Protein AF-A0AAD6ABZ4-F1 (afdb_monomer)

Structure (mmCIF, N/CA/C/O backbone):
data_AF-A0AAD6ABZ4-F1
#
_entry.id   AF-A0AAD6ABZ4-F1
#
loop_
_atom_site.group_PDB
_atom_site.id
_atom_site.type_symbol
_atom_site.label_atom_id
_atom_site.label_alt_id
_atom_site.label_comp_id
_a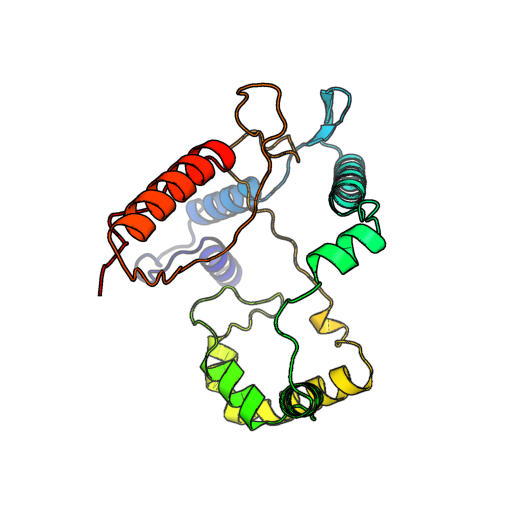tom_site.label_asym_id
_atom_site.label_entity_id
_atom_site.label_seq_id
_atom_site.pdbx_PDB_ins_code
_atom_site.Cartn_x
_atom_site.Cartn_y
_atom_site.Cartn_z
_atom_site.occupancy
_atom_site.B_iso_or_equiv
_atom_site.auth_seq_id
_atom_site.auth_comp_id
_atom_site.auth_asym_id
_atom_site.auth_atom_id
_atom_site.pdbx_PDB_model_num
ATOM 1 N N . MET A 1 1 ? -3.911 -24.575 -26.787 1.00 48.38 1 MET A N 1
ATOM 2 C CA . MET A 1 1 ? -4.075 -23.321 -27.570 1.00 48.38 1 MET A CA 1
ATOM 3 C C . MET A 1 1 ? -5.156 -22.418 -26.971 1.00 48.38 1 MET A C 1
ATOM 5 O O . MET A 1 1 ? -4.858 -21.259 -26.723 1.00 48.38 1 MET A O 1
ATOM 9 N N . GLN A 1 2 ? -6.343 -22.956 -26.648 1.00 54.12 2 GLN A N 1
ATOM 10 C CA . GLN A 1 2 ? -7.465 -22.214 -26.040 1.00 54.12 2 GLN A CA 1
ATOM 11 C C . GLN A 1 2 ? -7.156 -21.558 -24.677 1.00 54.12 2 GLN A C 1
ATOM 13 O O . GLN A 1 2 ? -7.618 -20.456 -24.394 1.00 54.12 2 GLN A O 1
ATOM 18 N N . GLU A 1 3 ? -6.352 -22.200 -23.832 1.00 56.06 3 GLU A N 1
ATOM 19 C CA . GLU A 1 3 ? -6.001 -21.675 -22.502 1.00 56.06 3 GLU A CA 1
ATOM 20 C C . GLU A 1 3 ? -5.050 -20.466 -22.583 1.00 56.06 3 GLU A C 1
ATOM 22 O O . GLU A 1 3 ? -5.233 -19.445 -21.920 1.00 56.06 3 GLU A O 1
ATOM 27 N N . ARG A 1 4 ? -4.092 -20.525 -23.517 1.00 55.22 4 ARG A N 1
ATOM 28 C CA . ARG A 1 4 ? -3.150 -19.435 -23.803 1.00 55.22 4 ARG A CA 1
ATOM 29 C C . ARG A 1 4 ? -3.858 -18.201 -24.369 1.00 55.22 4 ARG A C 1
ATOM 31 O O . ARG A 1 4 ? -3.503 -17.082 -24.006 1.00 55.22 4 ARG A O 1
ATOM 38 N N . SER A 1 5 ? -4.872 -18.398 -25.213 1.00 56.69 5 SER A N 1
ATOM 39 C CA . SER A 1 5 ? -5.702 -17.311 -25.743 1.00 56.69 5 SER A CA 1
ATOM 40 C C . SER A 1 5 ? -6.601 -16.680 -24.680 1.00 56.69 5 SER A C 1
ATOM 42 O O . SER A 1 5 ? -6.712 -15.457 -24.652 1.00 56.69 5 SER A O 1
ATOM 44 N N . LYS A 1 6 ? -7.169 -17.471 -23.755 1.00 57.56 6 LYS A N 1
ATOM 45 C CA . LYS A 1 6 ? -7.936 -16.941 -22.611 1.00 57.56 6 LYS A CA 1
ATOM 46 C C . LYS A 1 6 ? -7.073 -16.028 -21.735 1.00 57.56 6 LYS A C 1
ATOM 48 O O . LYS A 1 6 ? -7.488 -14.920 -21.407 1.00 57.56 6 LYS A O 1
ATOM 53 N N . GLY A 1 7 ? -5.838 -16.439 -21.437 1.00 58.84 7 GLY A N 1
ATOM 54 C CA . GLY A 1 7 ? -4.894 -15.602 -20.691 1.00 58.84 7 GLY A CA 1
ATOM 55 C C . GLY A 1 7 ? -4.528 -14.298 -21.415 1.00 58.84 7 GLY A C 1
ATOM 56 O O . GLY A 1 7 ? -4.460 -13.243 -20.786 1.00 58.84 7 GLY A O 1
ATOM 57 N N . ALA A 1 8 ? -4.320 -14.351 -22.735 1.00 59.41 8 ALA A N 1
ATOM 58 C CA . ALA A 1 8 ? -4.001 -13.169 -23.539 1.00 59.41 8 ALA A CA 1
ATOM 59 C C . ALA A 1 8 ? -5.160 -12.152 -23.573 1.00 59.41 8 ALA A C 1
ATOM 61 O O . ALA A 1 8 ? -4.922 -10.949 -23.472 1.00 59.41 8 ALA A O 1
ATOM 62 N N . LEU A 1 9 ? -6.407 -12.631 -23.637 1.00 61.16 9 LEU A N 1
ATOM 63 C CA . LEU A 1 9 ? -7.629 -11.814 -23.602 1.00 61.16 9 LEU A CA 1
ATOM 64 C C . LEU A 1 9 ? -7.778 -11.031 -22.292 1.00 61.16 9 LEU A C 1
ATOM 66 O O . LEU A 1 9 ? -7.974 -9.815 -22.319 1.00 61.16 9 LEU A O 1
ATOM 70 N N . VAL A 1 10 ? -7.607 -11.703 -21.149 1.00 60.03 10 VAL A N 1
ATOM 71 C CA . VAL A 1 10 ? -7.653 -11.058 -19.825 1.00 60.03 10 VAL A CA 1
ATOM 72 C C . VAL A 1 10 ? -6.568 -9.981 -19.713 1.00 60.03 10 VAL A C 1
ATOM 74 O O . VAL A 1 10 ? -6.836 -8.855 -19.289 1.00 60.03 10 VAL A O 1
ATOM 77 N N . ARG A 1 11 ? -5.343 -10.276 -20.171 1.00 61.41 11 ARG A N 1
ATOM 78 C CA . ARG A 1 11 ? -4.220 -9.321 -20.143 1.00 61.41 11 ARG A CA 1
ATOM 79 C C . ARG A 1 11 ? -4.397 -8.134 -21.097 1.00 61.41 11 ARG A C 1
ATOM 81 O O . ARG A 1 11 ? -3.841 -7.067 -20.830 1.00 61.41 11 ARG A O 1
ATOM 88 N N . ALA A 1 12 ? -5.180 -8.292 -22.164 1.00 55.84 12 ALA A N 1
ATOM 89 C CA . ALA A 1 12 ? -5.524 -7.231 -23.109 1.00 55.84 12 ALA A CA 1
ATOM 90 C C . ALA A 1 12 ? -6.674 -6.313 -22.636 1.00 55.84 12 ALA A C 1
ATOM 92 O O . ALA A 1 12 ? -6.911 -5.292 -23.279 1.00 55.84 12 ALA A O 1
ATOM 93 N N . ARG A 1 13 ? -7.337 -6.625 -21.505 1.00 54.56 13 ARG A N 1
ATOM 94 C CA . ARG A 1 13 ? -8.436 -5.843 -20.894 1.00 54.56 13 ARG A CA 1
ATOM 95 C C . ARG A 1 13 ? -9.648 -5.611 -21.817 1.00 54.56 13 ARG A C 1
ATOM 97 O O . ARG A 1 13 ? -10.146 -4.493 -21.908 1.00 54.56 13 ARG A O 1
ATOM 104 N N . PHE A 1 14 ? -10.135 -6.655 -22.487 1.00 55.47 14 PHE A N 1
ATOM 105 C CA . PHE A 1 14 ? -11.391 -6.595 -23.251 1.00 55.47 14 PHE A CA 1
ATOM 106 C C . PHE A 1 14 ? -12.583 -7.112 -22.430 1.00 55.47 14 PHE A C 1
ATOM 108 O O . PHE A 1 14 ? -12.492 -8.158 -21.794 1.00 55.47 14 PHE A O 1
ATOM 115 N N . THR A 1 15 ? -13.700 -6.376 -22.457 1.00 52.25 15 THR A N 1
ATOM 116 C CA . THR A 1 15 ? -14.859 -6.582 -21.560 1.00 52.25 15 THR A CA 1
ATOM 117 C C . THR A 1 15 ? -16.026 -7.341 -22.202 1.00 52.25 15 THR A C 1
ATOM 119 O O . THR A 1 15 ? -16.957 -7.728 -21.503 1.00 52.25 15 THR A O 1
ATOM 122 N N . LYS A 1 16 ? -16.031 -7.549 -23.526 1.00 49.69 16 LYS A N 1
ATOM 123 C CA . LYS A 1 16 ? -17.176 -8.141 -24.235 1.00 49.69 16 LYS A CA 1
ATOM 124 C C . LYS A 1 16 ? -16.830 -9.512 -24.804 1.00 49.69 16 LYS A C 1
ATOM 126 O O . LYS A 1 16 ? -16.006 -9.645 -25.696 1.00 49.69 16 LYS A O 1
ATOM 131 N N . LEU A 1 17 ? -17.531 -10.519 -24.288 1.00 48.94 17 LEU A N 1
ATOM 132 C CA . LEU A 1 17 ? -17.449 -11.932 -24.671 1.00 48.94 17 LEU A CA 1
ATOM 133 C C . LEU A 1 17 ? -18.026 -12.220 -26.079 1.00 48.94 17 LEU A C 1
ATOM 135 O O . LEU A 1 17 ? -18.036 -13.359 -26.523 1.00 48.94 17 LEU A O 1
ATOM 139 N N . GLN A 1 18 ? -18.550 -11.194 -26.752 1.00 52.34 18 GLN A N 1
ATOM 140 C CA . GLN A 1 18 ? -19.393 -11.291 -27.951 1.00 52.34 18 GLN A CA 1
ATOM 141 C C . GLN A 1 18 ? -18.573 -11.393 -29.248 1.00 52.34 18 GLN A C 1
ATOM 143 O O . GLN A 1 18 ? -19.088 -11.844 -30.261 1.00 52.34 18 GLN A O 1
ATOM 148 N N . ASP A 1 19 ? -17.288 -11.028 -29.201 1.00 50.28 19 ASP A N 1
ATOM 149 C CA . ASP A 1 19 ? -16.379 -11.019 -30.356 1.00 50.28 19 ASP A CA 1
ATOM 150 C C . ASP A 1 19 ? -15.538 -12.322 -30.463 1.00 50.28 19 ASP A C 1
ATOM 152 O O . ASP A 1 19 ? -14.461 -12.331 -31.059 1.00 50.28 19 ASP A O 1
ATOM 156 N N . ILE A 1 20 ? -15.959 -13.420 -29.812 1.00 53.16 20 ILE A N 1
ATOM 157 C CA . ILE A 1 20 ? -15.072 -14.521 -29.361 1.00 53.16 20 ILE A CA 1
ATOM 158 C C . ILE A 1 20 ? -14.779 -15.654 -30.362 1.00 53.16 20 ILE A C 1
ATOM 160 O O . ILE A 1 20 ? -14.065 -16.597 -30.022 1.00 53.16 20 ILE A O 1
ATOM 164 N N . ASP A 1 21 ? -15.177 -15.573 -31.628 1.00 53.38 21 ASP A N 1
ATOM 165 C CA . ASP A 1 21 ? -15.118 -16.782 -32.465 1.00 53.38 21 ASP A CA 1
ATOM 166 C C . ASP A 1 21 ? -13.732 -17.246 -32.948 1.00 53.38 21 ASP A C 1
ATOM 168 O O . ASP A 1 21 ? -13.622 -18.371 -33.440 1.00 53.38 21 ASP A O 1
ATOM 172 N N . THR A 1 22 ? -12.621 -16.507 -32.788 1.00 55.91 22 THR A N 1
ATOM 173 C CA . THR A 1 22 ? -11.294 -17.098 -33.096 1.00 55.91 22 THR A CA 1
ATOM 174 C C . THR A 1 22 ? -10.102 -16.395 -32.431 1.00 55.91 22 THR A C 1
ATOM 176 O O . THR A 1 22 ? -9.961 -15.177 -32.559 1.00 55.91 22 THR A O 1
ATOM 179 N N . PRO A 1 23 ? -9.150 -17.127 -31.807 1.00 56.47 23 PRO A N 1
ATOM 180 C CA . PRO A 1 23 ? -7.872 -16.564 -31.373 1.00 56.47 23 PRO A CA 1
ATOM 181 C C . PRO A 1 23 ? -7.001 -16.192 -32.586 1.00 56.47 23 PRO A C 1
ATOM 183 O O . PRO A 1 23 ? -6.219 -16.991 -33.096 1.00 56.47 23 PRO A O 1
ATOM 186 N N . THR A 1 24 ? -7.141 -14.960 -33.062 1.00 63.53 24 THR A N 1
ATOM 187 C CA . THR A 1 24 ? -6.403 -14.402 -34.201 1.00 63.53 24 THR A CA 1
ATOM 188 C C . THR A 1 24 ? -5.021 -13.873 -33.805 1.00 63.53 24 THR A C 1
ATOM 190 O O . THR A 1 24 ? -4.789 -13.429 -32.677 1.00 63.53 24 THR A O 1
ATOM 193 N N . ALA A 1 25 ? -4.088 -13.851 -34.768 1.00 65.94 25 ALA A N 1
ATOM 194 C CA . ALA A 1 25 ? -2.758 -13.240 -34.628 1.00 65.94 25 ALA A CA 1
ATOM 195 C C . ALA A 1 25 ? -2.815 -11.783 -34.122 1.00 65.94 25 ALA A C 1
ATOM 197 O O . ALA A 1 25 ? -1.902 -11.320 -33.434 1.00 65.94 25 ALA A O 1
ATOM 198 N N . PHE A 1 26 ? -3.927 -11.100 -34.402 1.00 66.81 26 PHE A N 1
ATOM 199 C CA . PHE A 1 26 ? -4.268 -9.786 -33.877 1.00 66.81 26 PHE A CA 1
ATOM 200 C C . PHE A 1 26 ? -4.162 -9.708 -32.344 1.00 66.81 26 PHE A C 1
ATOM 202 O O . PHE A 1 26 ? -3.468 -8.831 -31.831 1.00 66.81 26 PHE A O 1
ATOM 209 N N . PHE A 1 27 ? -4.734 -10.655 -31.593 1.00 62.47 27 PHE A N 1
ATOM 210 C CA . PHE A 1 27 ? -4.717 -10.613 -30.124 1.00 62.47 27 PHE A CA 1
ATOM 211 C C . PHE A 1 27 ? -3.321 -10.803 -29.540 1.00 62.47 27 PHE A C 1
ATOM 213 O O . PHE A 1 27 ? -2.916 -10.070 -28.641 1.00 62.47 27 PHE A O 1
ATOM 220 N N . PHE A 1 28 ? -2.548 -11.738 -30.091 1.00 67.50 28 PHE A N 1
ATOM 221 C CA . PHE A 1 28 ? -1.158 -11.919 -29.678 1.00 67.50 28 PHE A CA 1
ATOM 222 C C . PHE A 1 28 ? -0.302 -10.696 -30.029 1.00 67.50 28 PHE A C 1
ATOM 224 O O . PHE A 1 28 ? 0.624 -10.367 -29.292 1.00 67.50 28 PHE A O 1
ATOM 231 N N . SER A 1 29 ? -0.608 -9.990 -31.124 1.00 71.19 29 SER A N 1
ATOM 232 C CA . SER A 1 29 ? 0.052 -8.722 -31.454 1.00 71.19 29 SER A CA 1
ATOM 233 C C . SER A 1 29 ? -0.318 -7.604 -30.473 1.00 71.19 29 SER A C 1
ATOM 235 O O . SER A 1 29 ? 0.553 -6.840 -30.063 1.00 71.19 29 SER A O 1
ATOM 237 N N . LEU A 1 30 ? -1.574 -7.556 -30.016 1.00 65.94 30 LEU A N 1
ATOM 238 C CA . LEU A 1 30 ? -2.040 -6.591 -29.025 1.00 65.94 30 LEU A CA 1
ATOM 239 C C . LEU A 1 30 ? -1.414 -6.854 -27.652 1.00 65.94 30 LEU A C 1
ATOM 241 O O . LEU A 1 30 ? -0.920 -5.921 -27.022 1.00 65.94 30 LEU A O 1
ATOM 245 N N . GLU A 1 31 ? -1.363 -8.116 -27.218 1.00 66.06 31 GLU A N 1
ATOM 246 C CA . GLU A 1 31 ? -0.660 -8.539 -26.004 1.00 66.06 31 GLU A CA 1
ATOM 247 C C . GLU A 1 31 ? 0.821 -8.145 -26.073 1.00 66.06 31 GLU A C 1
ATOM 249 O O . GLU A 1 31 ? 1.321 -7.486 -25.162 1.00 66.06 31 GLU A O 1
ATOM 254 N N . LYS A 1 32 ? 1.507 -8.450 -27.185 1.00 72.38 32 LYS A N 1
ATOM 255 C CA . LYS A 1 32 ? 2.899 -8.028 -27.416 1.00 72.38 32 LYS A CA 1
ATOM 256 C C . LYS A 1 32 ? 3.057 -6.509 -27.341 1.00 72.38 32 LYS A C 1
ATOM 258 O O . LYS A 1 32 ? 3.999 -6.034 -26.714 1.00 72.38 32 LYS A O 1
ATOM 263 N N . SER A 1 33 ? 2.134 -5.740 -27.916 1.00 67.44 33 SER A N 1
ATOM 264 C CA . SER A 1 33 ? 2.144 -4.273 -27.837 1.00 67.44 33 SER A CA 1
ATOM 265 C C . SER A 1 33 ? 1.891 -3.751 -26.420 1.00 67.44 33 SER A C 1
ATOM 267 O O . SER A 1 33 ? 2.514 -2.777 -26.004 1.00 67.44 33 SER A O 1
ATOM 269 N N . VAL A 1 34 ? 1.009 -4.385 -25.642 1.00 65.81 34 VAL A N 1
ATOM 270 C CA . VAL A 1 34 ? 0.790 -4.049 -24.224 1.00 65.81 34 VAL A CA 1
ATOM 271 C C . VAL A 1 34 ? 2.037 -4.353 -23.398 1.00 65.81 34 VAL A C 1
ATOM 273 O O . VAL A 1 34 ? 2.455 -3.502 -22.617 1.00 65.81 34 VAL A O 1
ATOM 276 N N . VAL A 1 35 ? 2.655 -5.519 -23.595 1.00 64.62 35 VAL A N 1
ATOM 277 C CA . VAL A 1 35 ? 3.902 -5.906 -22.919 1.00 64.62 35 VAL A CA 1
ATOM 278 C C . VAL A 1 35 ? 5.023 -4.930 -23.270 1.00 64.62 35 VAL A C 1
ATOM 280 O O . VAL A 1 35 ? 5.656 -4.395 -22.365 1.00 64.62 35 VAL A O 1
ATOM 283 N N . LYS A 1 36 ? 5.201 -4.604 -24.556 1.00 67.75 36 LYS A N 1
ATOM 284 C CA . LYS A 1 36 ? 6.214 -3.646 -25.022 1.00 67.75 36 LYS A CA 1
ATOM 285 C C . LYS A 1 36 ? 6.028 -2.254 -24.409 1.00 67.75 36 LYS A C 1
ATOM 287 O O . LYS A 1 36 ? 7.009 -1.617 -24.056 1.00 67.75 36 LYS A O 1
ATOM 292 N N . ARG A 1 37 ? 4.783 -1.790 -24.233 1.00 64.94 37 ARG A N 1
ATOM 293 C CA . ARG A 1 37 ? 4.480 -0.501 -23.577 1.00 64.94 37 ARG A CA 1
ATOM 294 C C . ARG A 1 37 ? 4.768 -0.484 -22.074 1.00 64.94 37 ARG A C 1
ATOM 296 O O . ARG A 1 37 ? 4.944 0.592 -21.520 1.00 64.94 37 ARG A O 1
ATOM 303 N N . LYS A 1 38 ? 4.777 -1.643 -21.412 1.00 65.62 38 LYS A N 1
ATOM 304 C CA . LYS A 1 38 ? 5.059 -1.770 -19.970 1.00 65.62 38 LYS A CA 1
ATOM 305 C C . LYS A 1 38 ? 6.537 -2.017 -19.665 1.00 65.62 38 LYS A C 1
ATOM 307 O O . LYS A 1 38 ? 6.908 -2.078 -18.497 1.00 65.62 38 LYS A O 1
ATOM 312 N N . GLN A 1 39 ? 7.367 -2.195 -20.689 1.00 67.81 39 GLN A N 1
ATOM 313 C CA . GLN A 1 39 ? 8.796 -2.420 -20.530 1.00 67.81 39 GLN A CA 1
ATOM 314 C C . GLN A 1 39 ? 9.552 -1.099 -20.590 1.00 67.81 39 GLN A C 1
ATOM 316 O O . GLN A 1 39 ? 9.378 -0.305 -21.514 1.00 67.81 39 GLN A O 1
ATOM 321 N N . MET A 1 40 ? 10.442 -0.899 -19.623 1.00 71.00 40 MET A N 1
ATOM 322 C CA . MET A 1 40 ? 11.484 0.112 -19.731 1.00 71.00 40 MET A CA 1
ATOM 323 C C . MET A 1 40 ? 12.559 -0.449 -20.655 1.00 71.00 40 MET A C 1
ATOM 325 O O . MET A 1 40 ? 13.209 -1.432 -20.311 1.00 71.00 40 MET A O 1
ATOM 329 N N . LEU A 1 41 ? 12.685 0.118 -21.854 1.00 76.19 41 LEU A N 1
ATOM 330 C CA . LEU A 1 41 ? 13.632 -0.366 -22.866 1.00 76.19 41 LEU A CA 1
ATOM 331 C C . LEU A 1 41 ? 15.027 0.239 -22.693 1.00 76.19 41 LEU A C 1
ATOM 333 O O . LEU A 1 41 ? 16.013 -0.370 -23.090 1.00 76.19 41 LEU A O 1
ATOM 337 N N . CYS A 1 42 ? 15.100 1.445 -22.137 1.00 81.44 42 CYS A N 1
ATOM 338 C CA . CYS A 1 42 ? 16.349 2.145 -21.886 1.00 81.44 42 CYS A CA 1
ATOM 339 C C . CYS A 1 42 ? 16.166 3.196 -20.791 1.00 81.44 42 CYS A C 1
ATOM 341 O O . CYS A 1 42 ? 15.039 3.616 -20.520 1.00 81.44 42 CYS A O 1
ATOM 343 N N . LEU A 1 43 ? 17.273 3.609 -20.180 1.00 83.50 43 LEU A N 1
ATOM 344 C CA . LEU A 1 43 ? 17.337 4.715 -19.231 1.00 83.50 43 LEU A CA 1
ATOM 345 C C . LEU A 1 43 ? 18.476 5.664 -19.588 1.00 83.50 43 LEU A C 1
ATOM 347 O O . LEU A 1 43 ? 19.534 5.237 -20.043 1.00 83.50 43 LEU A O 1
ATOM 351 N N . ARG A 1 44 ? 18.263 6.952 -19.349 1.00 85.38 44 ARG A N 1
ATOM 352 C CA . ARG A 1 44 ? 19.272 8.000 -19.430 1.00 85.38 44 ARG A CA 1
ATOM 353 C C . ARG A 1 44 ? 19.956 8.140 -18.072 1.00 85.38 44 ARG A C 1
ATOM 355 O O . ARG A 1 44 ? 19.298 8.439 -17.083 1.00 85.38 44 ARG A O 1
ATOM 362 N N . LEU A 1 45 ? 21.266 7.934 -18.056 1.00 84.75 45 LEU A N 1
ATOM 363 C CA . LEU A 1 45 ? 22.143 8.092 -16.900 1.00 84.75 45 LEU A CA 1
ATOM 364 C C . LEU A 1 45 ? 22.470 9.582 -16.644 1.00 84.75 45 LEU A C 1
ATOM 366 O O . LEU A 1 45 ? 22.266 10.409 -17.544 1.00 84.75 45 LEU A O 1
ATOM 370 N N . PRO A 1 46 ? 22.991 9.947 -15.453 1.00 78.31 46 PRO A N 1
ATOM 371 C CA . PRO A 1 46 ? 23.303 11.333 -15.082 1.00 78.31 46 PRO A CA 1
ATOM 372 C C . PRO A 1 46 ? 24.264 12.043 -16.046 1.00 78.31 46 PRO A C 1
ATOM 374 O O . PRO A 1 46 ? 24.149 13.246 -16.258 1.00 78.31 46 PRO A O 1
ATOM 377 N N . GLU A 1 47 ? 25.153 11.298 -16.702 1.00 76.69 47 GLU A N 1
ATOM 378 C CA . GLU A 1 47 ? 26.129 11.805 -17.674 1.00 76.69 47 GLU A CA 1
ATOM 379 C C . GLU A 1 47 ? 25.511 12.055 -19.066 1.00 76.69 47 GLU A C 1
ATOM 381 O O . GLU A 1 47 ? 26.218 12.327 -20.034 1.00 76.69 47 GLU A O 1
ATOM 386 N N . GLY A 1 48 ? 24.189 11.903 -19.207 1.00 78.38 48 GLY A N 1
ATOM 387 C CA . GLY A 1 48 ? 23.464 12.033 -20.474 1.00 78.38 48 GLY A CA 1
ATOM 388 C C . GLY A 1 48 ? 23.547 10.799 -21.380 1.00 78.38 48 GLY A C 1
ATOM 389 O O . GLY A 1 48 ? 22.893 10.764 -22.424 1.00 78.38 48 GLY A O 1
ATOM 390 N N . LYS A 1 49 ? 24.299 9.765 -20.982 1.00 86.50 49 LYS A N 1
ATOM 391 C CA . LYS A 1 49 ? 24.399 8.483 -21.694 1.00 86.50 49 LYS A CA 1
ATOM 392 C C . LYS A 1 49 ? 23.095 7.695 -21.562 1.00 86.50 49 LYS A C 1
ATOM 394 O O . LYS A 1 49 ? 22.583 7.525 -20.462 1.00 86.50 49 LYS A O 1
ATOM 399 N N . VAL A 1 50 ? 22.588 7.146 -22.663 1.00 88.56 50 VAL A N 1
ATOM 400 C CA . VAL A 1 50 ? 21.452 6.211 -22.639 1.00 88.56 50 VAL A CA 1
ATOM 401 C C . VAL A 1 50 ? 21.975 4.777 -22.581 1.00 88.56 50 VAL A C 1
ATOM 403 O O . VAL A 1 50 ? 22.812 4.387 -23.394 1.00 88.56 50 VAL A O 1
ATOM 406 N N . THR A 1 51 ? 21.481 3.993 -21.626 1.00 86.25 51 THR A N 1
ATOM 407 C CA . THR A 1 51 ? 21.776 2.565 -21.484 1.00 86.25 51 THR A CA 1
ATOM 408 C C . THR A 1 51 ? 20.538 1.718 -21.762 1.00 86.25 51 THR A C 1
ATOM 410 O O . THR A 1 51 ? 19.414 2.107 -21.447 1.00 86.25 51 THR A O 1
ATOM 413 N N . THR A 1 52 ? 20.754 0.556 -22.373 1.00 87.38 52 THR A N 1
ATOM 414 C CA . THR A 1 52 ? 19.748 -0.499 -22.602 1.00 87.38 52 THR A CA 1
ATOM 415 C C . THR A 1 52 ? 20.074 -1.765 -21.804 1.00 87.38 52 THR A C 1
ATOM 417 O O . THR A 1 52 ? 19.323 -2.736 -21.859 1.00 87.38 52 THR A O 1
ATOM 420 N N . GLU A 1 53 ? 21.189 -1.763 -21.062 1.00 89.56 53 GLU A N 1
ATOM 421 C CA . GLU A 1 53 ? 21.681 -2.919 -20.319 1.00 89.56 53 GLU A CA 1
ATOM 422 C C . GLU A 1 53 ? 20.880 -3.090 -19.015 1.00 89.56 53 GLU A C 1
ATOM 424 O O . GLU A 1 53 ? 20.929 -2.209 -18.148 1.00 89.56 53 GLU A O 1
ATOM 429 N N . PRO A 1 54 ? 20.158 -4.213 -18.815 1.00 85.19 54 PRO A N 1
ATOM 430 C CA . PRO A 1 54 ? 19.283 -4.385 -17.657 1.00 85.19 54 PRO A CA 1
ATOM 431 C C . PRO A 1 54 ? 19.985 -4.242 -16.303 1.00 85.19 54 PRO A C 1
ATOM 433 O O . PRO A 1 54 ? 19.374 -3.768 -15.344 1.00 85.19 54 PRO A O 1
ATOM 436 N N . ALA A 1 55 ? 21.253 -4.653 -16.194 1.00 87.81 55 ALA A N 1
ATOM 437 C CA . ALA A 1 55 ? 22.014 -4.507 -14.955 1.00 87.81 55 ALA A CA 1
ATOM 438 C C . ALA A 1 55 ? 22.288 -3.032 -14.613 1.00 87.81 55 ALA A C 1
ATOM 440 O O . ALA A 1 55 ? 22.042 -2.620 -13.478 1.00 87.81 55 ALA A O 1
ATOM 441 N N . GLU A 1 56 ? 22.722 -2.234 -15.593 1.00 87.94 56 GLU A N 1
ATOM 442 C CA . GLU A 1 56 ? 22.965 -0.796 -15.420 1.00 87.94 56 GLU A CA 1
ATOM 443 C C . GLU A 1 56 ? 21.664 -0.043 -15.133 1.00 87.94 56 GLU A C 1
ATOM 445 O O . GLU A 1 56 ? 21.615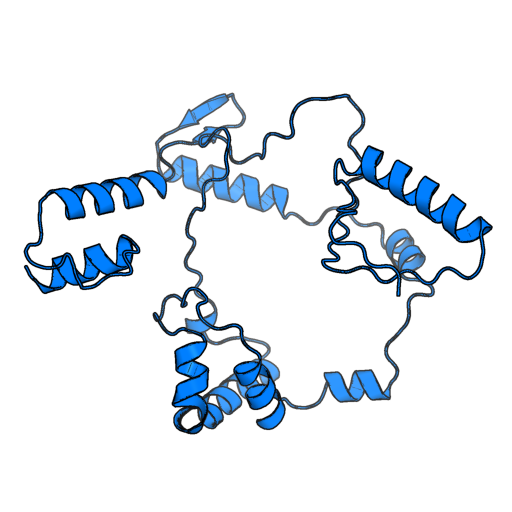 0.785 -14.227 1.00 87.94 56 GLU A O 1
ATOM 450 N N . MET A 1 57 ? 20.585 -0.380 -15.848 1.00 85.81 57 MET A N 1
ATOM 451 C CA . MET A 1 57 ? 19.268 0.223 -15.639 1.00 85.81 57 MET A CA 1
ATOM 452 C C . MET A 1 57 ? 18.742 -0.024 -14.222 1.00 85.81 57 MET A C 1
ATOM 454 O O . MET A 1 57 ? 18.235 0.898 -13.586 1.00 85.81 57 MET A O 1
ATOM 458 N N . ARG A 1 58 ? 18.871 -1.258 -13.707 1.00 86.25 58 ARG A N 1
ATOM 459 C CA . ARG A 1 58 ? 18.468 -1.589 -12.330 1.00 86.25 58 ARG A CA 1
ATOM 460 C C . ARG A 1 58 ? 19.296 -0.833 -11.306 1.00 86.25 58 ARG A C 1
ATOM 462 O O . ARG A 1 58 ? 18.715 -0.271 -10.386 1.00 86.25 58 ARG A O 1
ATOM 469 N N . LYS A 1 59 ? 20.622 -0.813 -11.472 1.00 89.25 59 LYS A N 1
ATOM 470 C CA . LYS A 1 59 ? 21.514 -0.088 -10.564 1.00 89.25 59 LYS A CA 1
ATOM 471 C C . LYS A 1 59 ? 21.147 1.395 -10.522 1.00 89.25 59 LYS A C 1
ATOM 473 O O . LYS A 1 59 ? 20.893 1.918 -9.448 1.00 89.25 59 LYS A O 1
ATOM 478 N N . HIS A 1 60 ? 21.003 2.028 -11.686 1.00 88.56 60 HIS A N 1
ATOM 479 C CA . HIS A 1 60 ? 20.625 3.435 -11.762 1.00 88.56 60 HIS A CA 1
ATOM 480 C C . HIS A 1 60 ? 19.261 3.718 -11.115 1.00 88.56 60 HIS A C 1
ATOM 482 O O . HIS A 1 60 ? 19.124 4.709 -10.407 1.00 88.56 60 HIS A O 1
ATOM 488 N N . ALA A 1 61 ? 18.266 2.846 -11.312 1.00 85.31 61 ALA A N 1
ATOM 489 C CA . ALA A 1 61 ? 16.963 2.993 -10.667 1.00 85.31 61 ALA A CA 1
ATOM 490 C C . ALA A 1 61 ? 17.046 2.864 -9.137 1.00 85.31 61 ALA A C 1
ATOM 492 O O . ALA A 1 61 ? 16.401 3.639 -8.434 1.00 85.31 61 ALA A O 1
ATOM 493 N N . VAL A 1 62 ? 17.839 1.916 -8.623 1.00 87.62 62 VAL A N 1
ATOM 494 C CA . VAL A 1 62 ? 18.076 1.763 -7.180 1.00 87.62 62 VAL A CA 1
ATOM 495 C C . VAL A 1 62 ? 18.756 3.005 -6.622 1.00 87.62 62 VAL A C 1
ATOM 497 O O . VAL A 1 62 ? 18.237 3.579 -5.671 1.00 87.62 62 VAL A O 1
ATOM 500 N N . ASP A 1 63 ? 19.854 3.449 -7.230 1.00 89.00 63 ASP A N 1
ATOM 501 C CA . ASP A 1 63 ? 20.604 4.623 -6.777 1.00 89.00 63 ASP A CA 1
ATOM 502 C C . ASP A 1 63 ? 19.705 5.872 -6.779 1.00 89.00 63 ASP A C 1
ATOM 504 O O . ASP A 1 63 ? 19.629 6.589 -5.785 1.00 89.00 63 ASP A O 1
ATOM 508 N N . PHE A 1 64 ? 18.942 6.078 -7.860 1.00 86.94 64 PHE A N 1
ATOM 509 C CA . PHE A 1 64 ? 18.015 7.200 -7.997 1.00 86.94 64 PHE A CA 1
ATOM 510 C C . PHE A 1 64 ? 16.926 7.212 -6.920 1.00 86.94 64 PHE A C 1
ATOM 512 O O . PHE A 1 64 ? 16.697 8.246 -6.304 1.00 86.94 64 PHE A O 1
ATOM 519 N N . TYR A 1 65 ? 16.231 6.093 -6.693 1.00 84.19 65 TYR A N 1
ATOM 520 C CA . TYR A 1 65 ? 15.156 6.054 -5.697 1.00 84.19 65 TYR A CA 1
ATOM 521 C C . TYR A 1 65 ? 15.680 6.008 -4.260 1.00 84.19 65 TYR A C 1
ATOM 523 O O . TYR A 1 65 ? 14.993 6.486 -3.364 1.00 84.19 65 TYR A O 1
ATOM 531 N N . THR A 1 66 ? 16.886 5.481 -4.040 1.00 86.75 66 THR A N 1
ATOM 532 C CA . THR A 1 66 ? 17.554 5.548 -2.733 1.00 86.75 66 THR A CA 1
ATOM 533 C C . THR A 1 66 ? 17.863 6.992 -2.367 1.00 86.75 66 THR A C 1
ATOM 535 O O . THR A 1 66 ? 17.628 7.381 -1.233 1.00 86.75 66 THR A O 1
ATOM 538 N N . ASP A 1 67 ? 18.344 7.783 -3.326 1.00 87.44 67 ASP A N 1
ATOM 539 C CA . ASP A 1 67 ? 18.585 9.215 -3.144 1.00 87.44 67 ASP A CA 1
ATOM 540 C C . ASP A 1 67 ? 17.270 9.998 -2.998 1.00 87.44 67 ASP A C 1
ATOM 542 O O . ASP A 1 67 ? 17.112 10.765 -2.058 1.00 87.44 67 ASP A O 1
ATOM 546 N N . LEU A 1 68 ? 16.277 9.737 -3.860 1.00 86.19 68 LEU A N 1
ATOM 547 C CA . LEU A 1 68 ? 14.984 10.437 -3.845 1.00 86.19 68 LEU A CA 1
ATOM 548 C C . LEU A 1 68 ? 14.185 10.229 -2.551 1.00 86.19 68 LEU A C 1
ATOM 550 O O . LEU A 1 68 ? 13.479 11.134 -2.120 1.00 86.19 68 LEU A O 1
ATOM 554 N N . PHE A 1 69 ? 14.226 9.021 -1.987 1.00 84.06 69 PHE A N 1
ATOM 555 C CA . PHE A 1 69 ? 13.528 8.679 -0.743 1.00 84.06 69 PHE A CA 1
ATOM 556 C C . PHE A 1 69 ? 14.457 8.689 0.471 1.00 84.06 69 PHE A C 1
ATOM 558 O O . PHE A 1 69 ? 14.084 8.188 1.535 1.00 84.06 69 PHE A O 1
ATOM 565 N N . LYS A 1 70 ? 15.670 9.227 0.323 1.00 89.00 70 LYS A N 1
ATOM 566 C CA . LYS A 1 70 ? 16.549 9.469 1.457 1.00 89.00 70 LYS A CA 1
ATOM 567 C C . LYS A 1 70 ? 15.862 10.474 2.377 1.00 89.00 70 LYS A C 1
ATOM 569 O O . LYS A 1 70 ? 15.307 11.461 1.909 1.00 89.00 70 LYS A O 1
ATOM 574 N N . ALA A 1 71 ? 15.885 10.207 3.679 1.00 83.81 71 ALA A N 1
ATOM 575 C CA . ALA A 1 71 ? 15.415 11.185 4.647 1.00 83.81 71 ALA A CA 1
ATOM 576 C C . ALA A 1 71 ? 16.302 12.432 4.558 1.00 83.81 71 ALA A C 1
ATOM 578 O O . ALA A 1 71 ? 17.528 12.328 4.677 1.00 83.81 71 ALA A O 1
ATOM 579 N N . ASP A 1 72 ? 15.677 13.582 4.333 1.00 82.81 72 ASP A N 1
ATOM 580 C CA . ASP A 1 72 ? 16.345 14.866 4.479 1.00 82.81 72 ASP A CA 1
ATOM 581 C C . ASP A 1 72 ? 16.669 15.113 5.956 1.00 82.81 72 ASP A C 1
ATOM 583 O O . ASP A 1 72 ? 15.997 14.606 6.861 1.00 82.81 72 ASP A O 1
ATOM 587 N N . GLU A 1 73 ? 17.720 15.890 6.203 1.00 81.69 73 GLU A N 1
ATOM 588 C CA . GLU A 1 73 ? 18.025 16.355 7.550 1.00 81.69 73 GLU A CA 1
ATOM 589 C C . GLU A 1 73 ? 16.891 17.277 8.010 1.00 81.69 73 GLU A C 1
ATOM 591 O O . GLU A 1 73 ? 16.617 18.310 7.398 1.00 81.69 73 GLU A O 1
ATOM 596 N N . CYS A 1 74 ? 16.201 16.867 9.072 1.00 79.19 74 CYS A N 1
ATOM 597 C CA . CYS A 1 74 ? 15.129 17.631 9.686 1.00 79.19 74 CYS A CA 1
ATOM 598 C C . CYS A 1 74 ? 15.634 18.171 11.020 1.00 79.19 74 CYS A C 1
ATOM 600 O O . CYS A 1 74 ? 16.101 17.406 11.867 1.00 79.19 74 CYS A O 1
ATOM 602 N N . ASP A 1 75 ? 15.563 19.488 11.185 1.00 87.62 75 ASP A N 1
ATOM 603 C CA . ASP A 1 75 ? 15.817 20.124 12.467 1.00 87.62 75 ASP A CA 1
ATOM 604 C C . ASP A 1 75 ? 14.680 19.778 13.437 1.00 87.62 75 ASP A C 1
ATOM 606 O O . ASP A 1 75 ? 13.516 20.090 13.178 1.00 87.62 75 ASP A O 1
ATOM 610 N N . VAL A 1 76 ? 15.021 19.088 14.527 1.00 86.00 76 VAL A N 1
ATOM 611 C CA . VAL A 1 76 ? 14.040 18.569 15.494 1.00 86.00 76 VAL A CA 1
ATOM 612 C C . VAL A 1 76 ? 13.305 19.719 16.176 1.00 86.00 76 VAL A C 1
ATOM 614 O O . VAL A 1 76 ? 12.088 19.645 16.321 1.00 86.00 76 VAL A O 1
ATOM 617 N N . ASP A 1 77 ? 14.014 20.803 16.496 1.00 88.25 77 ASP A N 1
ATOM 618 C CA . ASP A 1 77 ? 13.435 21.975 17.154 1.00 88.25 77 ASP A CA 1
ATOM 619 C C . ASP A 1 77 ? 12.382 22.645 16.251 1.00 88.25 77 ASP A C 1
ATOM 621 O O . ASP A 1 77 ? 11.256 22.895 16.682 1.00 88.25 77 ASP A O 1
ATOM 625 N N . SER A 1 78 ? 12.696 22.843 14.963 1.00 84.94 78 SER A N 1
ATOM 626 C CA . SER A 1 78 ? 11.742 23.362 13.969 1.00 84.94 78 SER A CA 1
ATOM 627 C C . SER A 1 78 ? 10.529 22.443 13.764 1.00 84.94 78 SER A C 1
ATOM 629 O O . SER A 1 78 ? 9.414 22.918 13.532 1.00 84.94 78 SER A O 1
ATOM 631 N N . ALA A 1 79 ? 10.724 21.121 13.817 1.00 83.56 79 ALA A N 1
ATOM 632 C CA . ALA A 1 79 ? 9.629 20.161 13.700 1.00 83.56 79 ALA A CA 1
ATOM 633 C C . ALA A 1 79 ? 8.708 20.207 14.928 1.00 83.56 79 ALA A C 1
ATOM 635 O O . ALA A 1 79 ? 7.487 20.211 14.775 1.00 83.56 79 ALA A O 1
ATOM 636 N N . GLU A 1 80 ? 9.272 20.276 16.133 1.00 86.31 80 GLU A N 1
ATOM 637 C CA . GLU A 1 80 ? 8.509 20.405 17.375 1.00 86.31 80 GLU A CA 1
ATOM 638 C C . GLU A 1 80 ? 7.732 21.724 17.434 1.00 86.31 80 GLU A C 1
ATOM 640 O O . GLU A 1 80 ? 6.556 21.713 17.801 1.00 86.31 80 GLU A O 1
ATOM 645 N N . GLU A 1 81 ? 8.338 22.836 17.002 1.00 89.94 81 GLU A N 1
ATOM 646 C CA . GLU A 1 81 ? 7.663 24.134 16.886 1.00 89.94 81 GLU A CA 1
ATOM 647 C C . GLU A 1 81 ? 6.470 24.062 15.919 1.00 89.94 81 GLU A C 1
ATOM 649 O O . GLU A 1 81 ? 5.377 24.525 16.246 1.00 89.94 81 GLU A O 1
ATOM 654 N N . LEU A 1 82 ? 6.634 23.421 14.756 1.00 86.44 82 LEU A N 1
ATOM 655 C CA . LEU A 1 82 ? 5.555 23.260 13.774 1.00 86.44 82 LEU A CA 1
ATOM 656 C C . LEU A 1 82 ? 4.416 22.363 14.278 1.00 86.44 82 LEU A C 1
ATOM 658 O O . LEU A 1 82 ? 3.252 22.582 13.937 1.00 86.44 82 LEU A O 1
ATOM 662 N N . LEU A 1 83 ? 4.738 21.340 15.069 1.00 86.50 83 LEU A N 1
ATOM 663 C CA . LEU A 1 83 ? 3.749 20.436 15.657 1.00 86.50 83 LEU A CA 1
ATOM 664 C C . LEU A 1 83 ? 3.071 21.034 16.901 1.00 86.50 83 LEU A C 1
ATOM 666 O O . LEU A 1 83 ? 2.050 20.508 17.362 1.00 86.50 83 LEU A O 1
ATOM 670 N N . GLN A 1 84 ? 3.604 22.128 17.449 1.00 89.31 84 GLN A N 1
ATOM 671 C CA . GLN A 1 84 ? 3.070 22.768 18.641 1.00 89.31 84 GLN A CA 1
ATOM 672 C C . GLN A 1 84 ? 1.665 23.333 18.384 1.00 89.31 84 GLN A C 1
ATOM 674 O O . GLN A 1 84 ? 1.419 24.087 17.448 1.00 89.31 84 GLN A O 1
ATOM 679 N N . GLY A 1 85 ? 0.717 22.983 19.256 1.00 82.94 85 GLY A N 1
ATOM 680 C CA . GLY A 1 85 ? -0.665 23.465 19.167 1.00 82.94 85 GLY A CA 1
ATOM 681 C C . GLY A 1 85 ? -1.553 22.701 18.179 1.00 82.94 85 GLY A C 1
ATOM 682 O O . GLY A 1 85 ? -2.735 23.031 18.068 1.00 82.94 85 GLY A O 1
ATOM 683 N N . LEU A 1 86 ? -1.036 21.663 17.508 1.00 89.12 86 LEU A N 1
ATOM 684 C CA . LEU A 1 86 ? -1.884 20.737 16.761 1.00 89.12 86 LEU A CA 1
ATOM 685 C C . LEU A 1 86 ? -2.784 19.930 17.716 1.00 89.12 86 LEU A C 1
ATOM 687 O O . LEU A 1 86 ? -2.362 19.606 18.832 1.00 89.12 86 LEU A O 1
ATOM 691 N N . PRO A 1 87 ? -4.015 19.578 17.296 1.00 89.25 87 PRO A N 1
ATOM 692 C CA . PRO A 1 87 ? -4.888 18.715 18.078 1.00 89.25 87 PRO A CA 1
ATOM 693 C C . PRO A 1 87 ? -4.186 17.399 18.419 1.00 89.25 87 PRO A C 1
ATOM 695 O O . PRO A 1 87 ? -3.689 16.703 17.533 1.00 89.25 87 PRO A O 1
ATOM 698 N N . GLN A 1 88 ? -4.157 17.059 19.704 1.00 87.38 88 GLN A N 1
ATOM 699 C CA . GLN A 1 88 ? -3.650 15.775 20.174 1.00 87.38 88 GLN A CA 1
ATOM 700 C C . GLN A 1 88 ? -4.814 14.841 20.474 1.00 87.38 88 GLN A C 1
ATOM 702 O O . GLN A 1 88 ? -5.865 15.276 20.944 1.00 87.38 88 GLN A O 1
ATOM 707 N N . LEU A 1 89 ? -4.599 13.552 20.223 1.00 91.94 89 LEU A N 1
ATOM 708 C CA . LEU A 1 89 ? -5.553 12.519 20.599 1.00 91.94 89 LEU A CA 1
ATOM 709 C C . LEU A 1 89 ? -5.745 12.530 22.115 1.00 91.94 89 LEU A C 1
ATOM 711 O O . LEU A 1 89 ? -4.770 12.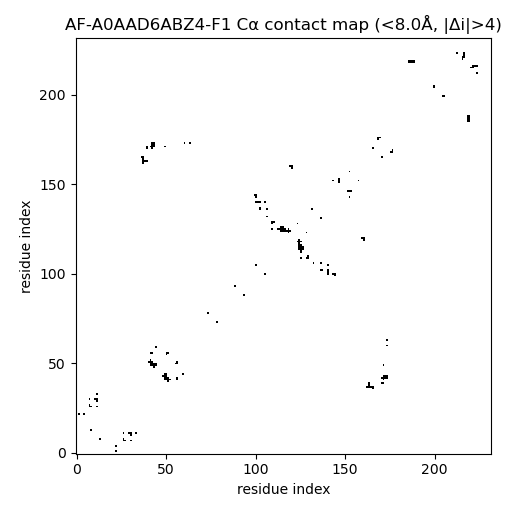518 22.873 1.00 91.94 89 LEU A O 1
ATOM 715 N N . SER A 1 90 ? -6.998 12.501 22.548 1.00 94.06 90 SER A N 1
ATOM 716 C CA . SER A 1 90 ? -7.352 12.264 23.942 1.00 94.06 90 SER A CA 1
ATOM 717 C C . SER A 1 90 ? -6.857 10.889 24.400 1.00 94.06 90 SER A C 1
ATOM 719 O O . SER A 1 90 ? -6.654 9.974 23.599 1.00 94.06 90 SER A O 1
ATOM 721 N N . SER A 1 91 ? -6.689 10.704 25.711 1.00 92.75 91 SER A N 1
ATOM 722 C CA . SER A 1 91 ? -6.288 9.403 26.263 1.00 92.75 91 SER A CA 1
ATOM 723 C C . SER A 1 91 ? -7.272 8.284 25.894 1.00 92.75 91 SER A C 1
ATOM 725 O O . SER A 1 91 ? -6.862 7.142 25.710 1.00 92.75 91 SER A O 1
ATOM 727 N N . GLU A 1 92 ? -8.559 8.603 25.746 1.00 94.38 92 GLU A N 1
ATOM 728 C CA . GLU A 1 92 ? -9.587 7.648 25.320 1.00 94.38 92 GLU A CA 1
ATOM 729 C C . GLU A 1 92 ? -9.397 7.212 23.861 1.00 94.38 92 GLU A C 1
ATOM 731 O O . GLU A 1 92 ? -9.434 6.015 23.566 1.00 94.38 92 GLU A O 1
ATOM 736 N N . GLU A 1 93 ? -9.121 8.150 22.953 1.00 93.00 93 GLU A N 1
ATOM 737 C CA . GLU A 1 93 ? -8.841 7.843 21.545 1.00 93.00 93 GLU A CA 1
ATOM 738 C C . GLU A 1 93 ? -7.552 7.035 21.392 1.00 93.00 93 GLU A C 1
ATOM 740 O O . GLU A 1 93 ? -7.523 6.061 20.643 1.00 93.00 93 GLU A O 1
ATOM 745 N N . GLN A 1 94 ? -6.501 7.383 22.141 1.00 91.81 94 GLN A N 1
ATOM 746 C CA . GLN A 1 94 ? -5.243 6.631 22.134 1.00 91.81 94 GLN A CA 1
ATOM 747 C C . GLN A 1 94 ? -5.449 5.185 22.587 1.00 91.81 94 GLN A C 1
ATOM 749 O O . GLN A 1 94 ? -4.966 4.258 21.935 1.00 91.81 94 GLN A O 1
ATOM 754 N N . ASN A 1 95 ? -6.205 4.983 23.669 1.00 92.00 95 ASN A N 1
ATOM 755 C CA . ASN A 1 95 ? -6.535 3.649 24.165 1.00 92.00 95 ASN A CA 1
ATOM 756 C C . ASN A 1 95 ? -7.379 2.862 23.157 1.00 92.00 95 ASN A C 1
ATOM 758 O O . ASN A 1 95 ? -7.167 1.666 22.987 1.00 92.00 95 ASN A O 1
ATOM 762 N N . THR A 1 96 ? -8.300 3.533 22.464 1.00 90.62 96 THR A N 1
ATOM 763 C CA . THR A 1 96 ? -9.132 2.910 21.426 1.00 90.62 96 THR A CA 1
ATOM 764 C C . THR A 1 96 ? -8.282 2.464 20.236 1.00 90.62 96 THR A C 1
ATOM 766 O O . THR A 1 96 ? -8.371 1.316 19.815 1.00 90.62 96 THR A O 1
ATOM 769 N N . LEU A 1 97 ? -7.395 3.326 19.732 1.00 88.38 97 LEU A N 1
ATOM 770 C CA . LEU A 1 97 ? -6.504 3.007 18.608 1.00 88.38 97 LEU A CA 1
ATOM 771 C C . LEU A 1 97 ? -5.444 1.954 18.953 1.00 88.38 97 LEU A C 1
ATOM 773 O O . LEU A 1 97 ? -4.942 1.279 18.058 1.00 88.38 97 LEU A O 1
ATOM 777 N N . SER A 1 98 ? -5.104 1.825 20.235 1.00 88.38 98 SER A N 1
ATOM 778 C CA . SER A 1 98 ? -4.152 0.827 20.741 1.00 88.38 98 SER A CA 1
ATOM 779 C C . SER A 1 98 ? -4.828 -0.475 21.181 1.00 88.38 98 SER A C 1
ATOM 781 O O . SER A 1 98 ? -4.154 -1.367 21.695 1.00 88.38 98 SER A O 1
ATOM 783 N N . SER A 1 99 ? -6.153 -0.576 21.042 1.00 89.50 99 SER A N 1
ATOM 784 C CA . SER A 1 99 ? -6.901 -1.773 21.417 1.00 89.50 99 SER A CA 1
ATOM 785 C C . SER A 1 99 ? -6.693 -2.912 20.414 1.00 89.50 99 SER A C 1
ATOM 787 O O . SER A 1 99 ? -6.196 -2.721 19.303 1.00 89.50 99 SER A O 1
ATOM 789 N N . GLU A 1 100 ? -7.036 -4.132 20.827 1.00 89.94 100 GLU A N 1
ATOM 790 C CA . GLU A 1 100 ? -6.914 -5.300 19.960 1.00 89.94 100 GLU A CA 1
ATOM 791 C C . GLU A 1 100 ? -7.846 -5.205 18.749 1.00 89.94 100 GLU A C 1
ATOM 793 O O . GLU A 1 100 ? -9.040 -4.943 18.888 1.00 89.94 100 GLU A O 1
ATOM 798 N N . LEU A 1 101 ? -7.317 -5.547 17.573 1.00 91.88 101 LEU A N 1
ATOM 799 C CA . LEU A 1 101 ? -8.090 -5.620 16.338 1.00 91.88 101 LEU A CA 1
ATOM 800 C C . LEU A 1 101 ? -9.273 -6.588 16.475 1.00 91.88 101 LEU A C 1
ATOM 802 O O . LEU A 1 101 ? -9.099 -7.782 16.735 1.00 91.88 101 LEU A O 1
ATOM 806 N N . THR A 1 102 ? -10.482 -6.111 16.218 1.00 93.38 102 THR A N 1
ATOM 807 C CA . THR A 1 102 ? -11.698 -6.922 16.312 1.00 93.38 102 THR A CA 1
ATOM 808 C C . THR A 1 102 ? -12.141 -7.475 14.956 1.00 93.38 102 THR A C 1
ATOM 810 O O . THR A 1 102 ? -11.821 -6.960 13.880 1.00 93.38 102 THR A O 1
ATOM 813 N N . PHE A 1 103 ? -12.923 -8.559 14.993 1.00 95.56 103 PHE A N 1
ATOM 814 C CA . PHE A 1 103 ? -13.522 -9.122 13.781 1.00 95.56 103 PHE A CA 1
ATOM 815 C C . PHE A 1 103 ? -14.536 -8.163 13.140 1.00 95.56 103 PHE A C 1
ATOM 817 O O . PHE A 1 103 ? -14.638 -8.105 11.912 1.00 95.56 103 PHE A O 1
ATOM 824 N N . ASP A 1 104 ? -15.260 -7.392 13.951 1.00 95.19 104 ASP A N 1
ATOM 825 C CA . ASP A 1 104 ? -16.260 -6.437 13.472 1.00 95.19 104 ASP A CA 1
ATOM 826 C C . ASP A 1 104 ? -15.604 -5.261 12.740 1.00 95.19 104 ASP A C 1
ATOM 828 O O . ASP A 1 104 ? -16.066 -4.883 11.662 1.00 95.19 104 ASP A O 1
ATOM 832 N N . GLU A 1 105 ? -14.475 -4.751 13.244 1.00 94.06 105 GLU A N 1
ATOM 833 C CA . GLU A 1 105 ? -13.675 -3.731 12.551 1.00 94.06 105 GLU A CA 1
ATOM 834 C C . GLU A 1 105 ? -13.182 -4.227 11.192 1.00 94.06 105 GLU A C 1
ATOM 836 O O . GLU A 1 105 ? -13.350 -3.541 10.180 1.00 94.06 105 GLU A O 1
ATOM 841 N N . LEU A 1 106 ? -12.635 -5.446 11.132 1.00 95.19 106 LEU A N 1
ATOM 842 C CA . LEU A 1 106 ? -12.209 -6.046 9.865 1.00 95.19 106 LEU A CA 1
ATOM 843 C C . LEU A 1 106 ? -13.384 -6.263 8.908 1.00 95.19 106 LEU A C 1
ATOM 845 O O . LEU A 1 106 ? -13.268 -6.000 7.711 1.00 95.19 106 LEU A O 1
ATOM 849 N N . THR A 1 107 ? -14.530 -6.700 9.424 1.00 96.50 107 THR A N 1
ATOM 850 C CA . THR A 1 107 ? -15.747 -6.897 8.627 1.00 96.50 107 THR A CA 1
ATOM 851 C C . THR A 1 107 ? -16.243 -5.576 8.040 1.00 96.50 107 THR A C 1
ATOM 853 O O . THR A 1 107 ? -16.577 -5.503 6.849 1.00 96.50 107 THR A O 1
ATOM 856 N N . ALA A 1 108 ? -16.245 -4.511 8.842 1.00 96.12 108 ALA A N 1
ATOM 857 C CA . ALA A 1 108 ? -16.587 -3.170 8.392 1.00 96.12 108 ALA A CA 1
ATOM 858 C C . ALA A 1 108 ? -15.589 -2.665 7.339 1.00 96.12 108 ALA A C 1
ATOM 860 O O . ALA A 1 108 ? -16.012 -2.133 6.309 1.00 96.12 108 ALA A O 1
ATOM 861 N N . ALA A 1 109 ? -14.288 -2.882 7.547 1.00 94.94 109 ALA A N 1
ATOM 862 C CA . ALA A 1 109 ? -13.240 -2.487 6.611 1.00 94.94 109 ALA A CA 1
ATOM 863 C C . ALA A 1 109 ? -13.394 -3.185 5.251 1.00 94.94 109 ALA A C 1
ATOM 865 O O . ALA A 1 109 ? -13.417 -2.521 4.213 1.00 94.94 109 ALA A O 1
ATOM 866 N N . VAL A 1 110 ? -13.583 -4.510 5.240 1.00 94.94 110 VAL A N 1
ATOM 867 C CA . VAL A 1 110 ? -13.771 -5.289 4.004 1.00 94.94 110 VAL A CA 1
ATOM 868 C C . VAL A 1 110 ? -15.026 -4.850 3.256 1.00 94.94 110 VAL A C 1
ATOM 870 O O . VAL A 1 110 ? -14.999 -4.692 2.033 1.00 94.94 110 VAL A O 1
ATOM 873 N N . SER A 1 111 ? -16.111 -4.573 3.978 1.00 92.94 111 SER A N 1
ATOM 874 C CA . SER A 1 111 ? -17.363 -4.090 3.384 1.00 92.94 111 SER A CA 1
ATOM 875 C C . SER A 1 111 ? -17.187 -2.740 2.673 1.00 92.94 111 SER A C 1
ATOM 877 O O . SER A 1 111 ? -17.737 -2.539 1.583 1.00 92.94 111 SER A O 1
ATOM 879 N N . GLN A 1 112 ? -16.358 -1.853 3.235 1.00 95.06 112 GLN A N 1
ATOM 880 C CA . GLN A 1 112 ? -16.063 -0.513 2.712 1.00 95.06 112 GLN A CA 1
ATOM 881 C C . GLN A 1 112 ? -15.038 -0.491 1.566 1.00 95.06 112 GLN A C 1
ATOM 883 O O . GLN A 1 112 ? -14.912 0.523 0.877 1.00 95.06 112 GLN A O 1
ATOM 888 N N . MET A 1 113 ? -14.326 -1.592 1.295 1.00 92.50 113 MET A N 1
ATOM 889 C CA . MET A 1 113 ? -13.356 -1.644 0.193 1.00 92.50 113 MET A CA 1
ATOM 890 C C . MET A 1 113 ? -14.020 -1.312 -1.149 1.00 92.50 113 MET A C 1
ATOM 892 O O . MET A 1 113 ? -15.090 -1.815 -1.473 1.00 92.50 113 MET A O 1
ATOM 896 N N . ALA A 1 114 ? -13.384 -0.515 -2.001 1.00 91.00 114 ALA A N 1
ATOM 897 C CA . ALA A 1 114 ? -13.944 -0.240 -3.322 1.00 91.00 114 ALA A CA 1
ATOM 898 C C . ALA A 1 114 ? -13.900 -1.489 -4.232 1.00 91.00 114 ALA A C 1
ATOM 900 O O . ALA A 1 114 ? -12.887 -2.190 -4.304 1.00 91.00 114 ALA A O 1
ATOM 901 N N . SER A 1 115 ? -14.988 -1.747 -4.956 1.00 87.12 115 SER A N 1
ATOM 902 C CA . SER A 1 115 ? -15.096 -2.837 -5.939 1.00 87.12 115 SER A CA 1
ATOM 903 C C . SER A 1 115 ? -14.370 -2.516 -7.251 1.00 87.12 115 SER A C 1
ATOM 905 O O . SER A 1 115 ? -14.097 -1.352 -7.559 1.00 87.12 115 SER A O 1
ATOM 907 N N . GLY A 1 116 ? -14.029 -3.547 -8.034 1.00 81.44 116 GLY A N 1
ATOM 908 C CA . GLY A 1 116 ? -13.390 -3.372 -9.348 1.00 81.44 116 GLY A CA 1
ATOM 909 C C . GLY A 1 116 ? -11.949 -2.840 -9.311 1.00 81.44 116 GLY A C 1
ATOM 910 O O . GLY A 1 116 ? -11.434 -2.355 -10.323 1.00 81.44 116 GLY A O 1
ATOM 911 N N . LYS A 1 117 ? -11.282 -2.909 -8.153 1.00 83.25 117 LYS A N 1
ATOM 912 C CA . LYS A 1 117 ? -9.853 -2.592 -8.023 1.00 83.25 117 LYS A CA 1
ATOM 913 C C . LYS A 1 117 ? -8.998 -3.740 -8.561 1.00 83.25 117 LYS A C 1
ATOM 915 O O . LYS A 1 117 ? -9.432 -4.889 -8.622 1.00 83.25 117 LYS A O 1
ATOM 920 N N . ALA A 1 118 ? -7.783 -3.409 -8.997 1.00 76.94 118 ALA A N 1
ATOM 921 C CA . ALA A 1 118 ? -6.858 -4.408 -9.517 1.00 76.94 118 ALA A CA 1
ATOM 922 C C . ALA A 1 118 ? -6.468 -5.396 -8.399 1.00 76.94 118 ALA A C 1
ATOM 924 O O . ALA A 1 118 ? -6.144 -4.937 -7.303 1.00 76.94 118 ALA A O 1
ATOM 925 N N . PRO A 1 119 ? -6.495 -6.715 -8.658 1.00 79.75 119 PRO A N 1
ATOM 926 C CA . PRO A 1 119 ? -6.101 -7.708 -7.669 1.00 79.75 119 PRO A CA 1
ATOM 927 C C . PRO A 1 119 ? -4.589 -7.687 -7.414 1.00 79.75 119 PRO A C 1
ATOM 929 O O . PRO A 1 119 ? -3.814 -7.161 -8.223 1.00 79.75 119 PRO A O 1
ATOM 932 N N . GLY A 1 120 ? -4.186 -8.298 -6.299 1.00 77.19 120 GLY A N 1
ATOM 933 C CA . GLY A 1 120 ? -2.785 -8.530 -5.964 1.00 77.19 120 GLY A CA 1
ATOM 934 C C . GLY A 1 120 ? -2.119 -9.586 -6.854 1.00 77.19 120 GLY A C 1
ATOM 935 O O . GLY A 1 120 ? -2.651 -10.019 -7.879 1.00 77.19 120 GLY A O 1
ATOM 936 N N . ILE A 1 121 ? -0.925 -10.026 -6.448 1.00 76.75 121 ILE A N 1
ATOM 937 C CA . ILE A 1 121 ? -0.182 -11.106 -7.126 1.00 76.75 121 ILE A CA 1
ATOM 938 C C . ILE A 1 121 ? -0.931 -12.448 -7.102 1.00 76.75 121 ILE A C 1
ATOM 940 O O . ILE A 1 121 ? -0.722 -13.292 -7.970 1.00 76.75 121 ILE A O 1
ATOM 944 N N . ASP A 1 122 ? -1.805 -12.627 -6.116 1.00 82.44 122 ASP A N 1
ATOM 945 C CA . ASP A 1 122 ? -2.670 -13.791 -5.929 1.00 82.44 122 ASP A CA 1
ATOM 946 C C . ASP A 1 122 ? -3.886 -13.808 -6.869 1.00 82.44 122 ASP A C 1
ATOM 948 O O . ASP A 1 122 ? -4.527 -14.844 -7.029 1.00 82.44 122 ASP A O 1
ATOM 952 N N . GLY A 1 123 ? -4.197 -12.686 -7.523 1.00 83.69 123 GLY A N 1
ATOM 953 C CA . GLY A 1 123 ? -5.367 -12.561 -8.385 1.00 83.69 123 GLY A CA 1
ATOM 954 C C . GLY A 1 123 ? -6.688 -12.379 -7.632 1.00 83.69 123 GLY A C 1
ATOM 955 O O . GLY A 1 123 ? -7.733 -12.346 -8.283 1.00 83.69 123 GLY A O 1
ATOM 956 N N . LEU A 1 124 ? -6.665 -12.213 -6.307 1.00 87.12 124 LEU A N 1
ATOM 957 C CA . LEU A 1 124 ? -7.865 -12.017 -5.495 1.00 87.12 124 LEU A CA 1
ATOM 958 C C . LEU A 1 124 ? -8.202 -10.521 -5.422 1.00 87.12 124 LEU A C 1
ATOM 960 O O . LEU A 1 124 ? -7.378 -9.692 -5.034 1.00 87.12 124 LEU A O 1
ATOM 964 N N . SER A 1 125 ? -9.406 -10.150 -5.859 1.00 89.44 125 SER A N 1
ATOM 965 C CA . SER A 1 125 ? -9.891 -8.765 -5.806 1.00 89.44 125 SER A CA 1
ATOM 966 C C . SER A 1 125 ? -10.617 -8.475 -4.491 1.00 89.44 125 SER A C 1
ATOM 968 O O . SER A 1 125 ? -10.986 -9.388 -3.755 1.00 89.44 125 SER A O 1
ATOM 970 N N . SER A 1 126 ? -10.906 -7.200 -4.220 1.00 90.69 126 SER A N 1
ATOM 971 C CA . SER A 1 126 ? -11.780 -6.805 -3.105 1.00 90.69 126 SER A CA 1
ATOM 972 C C . SER A 1 126 ? -13.136 -7.521 -3.144 1.00 90.69 126 SER A C 1
ATOM 974 O O . SER A 1 126 ? -13.652 -7.926 -2.107 1.00 90.69 126 SER A O 1
ATOM 976 N N . ASP A 1 127 ? -13.682 -7.746 -4.341 1.00 91.69 127 ASP A N 1
ATOM 977 C CA . ASP A 1 127 ? -14.956 -8.442 -4.537 1.00 91.69 127 ASP A CA 1
ATOM 978 C C . ASP A 1 127 ? -14.903 -9.911 -4.091 1.00 91.69 127 ASP A C 1
ATOM 980 O O . ASP A 1 127 ? -15.887 -10.424 -3.561 1.00 91.69 127 ASP A O 1
ATOM 984 N N . PHE A 1 128 ? -13.751 -10.575 -4.245 1.00 93.25 128 PHE A N 1
ATOM 985 C CA . PHE A 1 128 ? -13.545 -11.929 -3.730 1.00 93.25 128 PHE A CA 1
ATOM 986 C C . PHE A 1 128 ? -13.663 -11.951 -2.203 1.00 93.25 128 PHE A C 1
ATOM 988 O O . PHE A 1 128 ? -14.449 -12.727 -1.661 1.00 93.25 128 PHE A O 1
ATOM 995 N N . PHE A 1 129 ? -12.938 -11.062 -1.516 1.00 93.56 129 PHE A N 1
ATOM 996 C CA . PHE A 1 129 ? -12.965 -11.001 -0.054 1.00 93.56 129 PHE A CA 1
ATOM 997 C C . PHE A 1 129 ? -14.347 -10.638 0.471 1.00 93.56 129 PHE A C 1
ATOM 999 O O . PHE A 1 129 ? -14.813 -11.285 1.397 1.00 93.56 129 PHE A O 1
ATOM 1006 N N . LYS A 1 130 ? -15.049 -9.689 -0.158 1.00 94.06 130 LYS A N 1
ATOM 1007 C CA . LYS A 1 130 ? -16.436 -9.359 0.203 1.00 94.06 130 LYS A CA 1
ATOM 1008 C C . LYS A 1 130 ? -17.383 -10.547 0.062 1.00 94.06 130 LYS A C 1
ATOM 1010 O O . LYS A 1 130 ? -18.229 -10.757 0.923 1.00 94.06 130 LYS A O 1
ATOM 1015 N N . HIS A 1 131 ? -17.262 -11.309 -1.024 1.00 94.19 131 HIS A N 1
ATOM 1016 C CA . HIS A 1 131 ? -18.167 -12.421 -1.304 1.00 94.19 131 HIS A CA 1
ATOM 1017 C C . HIS A 1 131 ? -17.920 -13.628 -0.390 1.00 94.19 131 HIS A C 1
ATOM 1019 O O . HIS A 1 131 ? -18.871 -14.247 0.077 1.00 94.19 131 HIS A O 1
ATOM 1025 N N . PHE A 1 132 ? -16.654 -13.952 -0.121 1.00 95.62 132 PHE A N 1
ATOM 1026 C CA . PHE A 1 132 ? -16.267 -15.119 0.675 1.00 95.62 132 PHE A CA 1
ATOM 1027 C C . PHE A 1 132 ? -15.915 -14.778 2.133 1.00 95.62 132 PHE A C 1
ATOM 1029 O O . PHE A 1 132 ? -15.424 -15.647 2.854 1.00 95.62 132 PHE A O 1
ATOM 1036 N N . TRP A 1 133 ? -16.186 -13.550 2.598 1.00 96.31 133 TRP A N 1
ATOM 1037 C CA . TRP A 1 133 ? -15.826 -13.097 3.949 1.00 96.31 133 TRP A CA 1
ATOM 1038 C C . TRP A 1 133 ? -16.378 -14.012 5.043 1.00 96.31 133 TRP A C 1
ATOM 1040 O O . TRP A 1 133 ? -15.673 -14.338 5.991 1.00 96.31 133 TRP A O 1
ATOM 1050 N N . SER A 1 134 ? -17.606 -14.509 4.875 1.00 95.56 134 SER A N 1
ATOM 1051 C CA . SER A 1 134 ? -18.237 -15.424 5.832 1.00 95.56 134 SER A CA 1
ATOM 1052 C C . SER A 1 134 ? -17.533 -16.778 5.958 1.00 95.56 134 SER A C 1
ATOM 1054 O O . SER A 1 134 ? -17.789 -17.496 6.916 1.00 95.56 134 SER A O 1
ATOM 1056 N N . LEU A 1 135 ? -16.707 -17.161 4.978 1.00 95.88 135 LEU A N 1
ATOM 1057 C CA . LEU A 1 135 ? -15.973 -18.427 4.978 1.00 95.88 135 LEU A CA 1
ATOM 1058 C C . LEU A 1 135 ? -14.561 -18.280 5.553 1.00 95.88 135 LEU A C 1
ATOM 1060 O O . LEU A 1 135 ? -14.096 -19.194 6.218 1.00 95.88 135 LEU A O 1
ATOM 1064 N N . MET A 1 136 ? -13.880 -17.164 5.269 1.00 94.38 136 MET A N 1
ATOM 1065 C CA . MET A 1 136 ? -12.443 -16.996 5.553 1.00 94.38 136 MET A CA 1
ATOM 1066 C C . MET A 1 136 ? -12.106 -15.812 6.470 1.00 94.38 136 MET A C 1
ATOM 1068 O O . MET A 1 136 ? -10.941 -15.585 6.788 1.00 94.38 136 MET A O 1
ATOM 1072 N N . GLY A 1 137 ? -13.100 -15.019 6.872 1.00 95.44 137 GLY A N 1
ATOM 1073 C CA . GLY A 1 137 ? -12.885 -13.794 7.635 1.00 95.44 137 GLY A CA 1
ATOM 1074 C C . GLY A 1 137 ? -12.262 -14.047 9.008 1.00 95.44 137 GLY A C 1
ATOM 1075 O O . GLY A 1 137 ? -11.379 -13.293 9.414 1.00 95.44 137 GLY A O 1
ATOM 1076 N N . GLN A 1 138 ? -12.678 -15.109 9.713 1.00 96.38 138 GLN A N 1
ATOM 1077 C CA . GLN A 1 138 ? -12.072 -15.464 11.002 1.00 96.38 138 GLN A CA 1
ATOM 1078 C C . GLN A 1 138 ? -10.586 -15.808 10.860 1.00 96.38 138 GLN A C 1
ATOM 1080 O O . GLN A 1 138 ? -9.778 -15.313 11.644 1.00 96.38 138 GLN A O 1
ATOM 1085 N N . ASP A 1 139 ? -10.216 -16.595 9.847 1.00 95.62 139 ASP A N 1
ATOM 1086 C CA . ASP A 1 139 ? -8.818 -16.973 9.612 1.00 95.62 139 ASP A CA 1
ATOM 1087 C C . ASP A 1 139 ? -7.963 -15.738 9.298 1.00 95.62 139 ASP A C 1
ATOM 1089 O O . ASP A 1 139 ? -6.871 -15.569 9.837 1.00 95.62 139 ASP A O 1
ATOM 1093 N N . ILE A 1 140 ? -8.486 -14.825 8.471 1.00 94.19 140 ILE A N 1
ATOM 1094 C CA . ILE A 1 140 ? -7.824 -13.551 8.160 1.00 94.19 140 ILE A CA 1
ATOM 1095 C C . ILE A 1 140 ? -7.656 -12.696 9.424 1.00 94.19 140 ILE A C 1
ATOM 1097 O O . ILE A 1 140 ? -6.600 -12.098 9.622 1.00 94.19 140 ILE A O 1
ATOM 1101 N N . CYS A 1 141 ? -8.672 -12.641 10.288 1.00 95.25 141 CYS A N 1
ATOM 1102 C CA . CYS A 1 141 ? -8.604 -11.904 11.548 1.00 95.25 141 CYS A CA 1
ATOM 1103 C C . CYS A 1 141 ? -7.517 -12.458 12.472 1.00 95.25 141 CYS A C 1
ATOM 1105 O O . CYS A 1 141 ? -6.728 -11.678 13.001 1.00 95.25 141 CYS A O 1
ATOM 1107 N N . TYR A 1 142 ? -7.419 -13.783 12.600 1.00 95.06 142 TYR A N 1
ATOM 1108 C CA . TYR A 1 142 ? -6.356 -14.425 13.373 1.00 95.06 142 TYR A CA 1
ATOM 1109 C C . TYR A 1 142 ? -4.964 -14.048 12.850 1.00 95.06 142 TYR A C 1
ATOM 1111 O O . TYR A 1 142 ? -4.110 -13.622 13.624 1.00 95.06 142 TYR A O 1
ATOM 1119 N N . VAL A 1 143 ? -4.761 -14.115 11.529 1.00 94.38 143 VAL A N 1
ATOM 1120 C CA . VAL A 1 143 ? -3.486 -13.730 10.905 1.00 94.38 143 VAL A CA 1
ATOM 1121 C C . VAL A 1 143 ? -3.143 -12.273 11.204 1.00 94.38 143 VAL A C 1
ATOM 1123 O O . VAL A 1 143 ? -2.004 -11.977 11.551 1.00 94.38 143 VAL A O 1
ATOM 1126 N N . PHE A 1 144 ? -4.098 -11.346 11.085 1.00 94.38 144 PHE A N 1
ATOM 1127 C CA . PHE A 1 144 ? -3.815 -9.940 11.372 1.00 94.38 144 PHE A CA 1
ATOM 1128 C C . PHE A 1 144 ? -3.513 -9.689 12.847 1.00 94.38 144 PHE A C 1
ATOM 1130 O O . PHE A 1 144 ? -2.605 -8.914 13.123 1.00 94.38 144 PHE A O 1
ATOM 1137 N N . LYS A 1 145 ? -4.200 -10.360 13.778 1.00 93.56 145 LYS A N 1
ATOM 1138 C CA . LYS A 1 145 ? -3.879 -10.272 15.209 1.00 93.56 145 LYS A CA 1
ATOM 1139 C C . LYS A 1 145 ? -2.434 -10.678 15.491 1.00 93.56 145 LYS A C 1
ATOM 1141 O O . LYS A 1 145 ? -1.696 -9.889 16.068 1.00 93.56 145 LYS A O 1
ATOM 1146 N N . GLU A 1 146 ? -2.006 -11.828 14.972 1.00 93.81 146 GLU A N 1
ATOM 1147 C CA . GLU A 1 146 ? -0.613 -12.286 15.081 1.00 93.81 146 GLU A CA 1
ATOM 1148 C C . GLU A 1 146 ? 0.367 -11.264 14.473 1.00 93.81 146 GLU A C 1
ATOM 1150 O O . GLU A 1 146 ? 1.417 -10.982 15.040 1.00 93.81 146 GLU A O 1
ATOM 1155 N N . CYS A 1 147 ? 0.010 -10.627 13.351 1.00 94.31 147 CYS A N 1
ATOM 1156 C CA . CYS A 1 147 ? 0.849 -9.585 12.749 1.00 94.31 147 CYS A CA 1
ATOM 1157 C C . CYS A 1 147 ? 0.999 -8.338 13.629 1.00 94.31 147 CYS A C 1
ATOM 1159 O O . CYS A 1 147 ? 2.057 -7.708 13.591 1.00 94.31 147 CYS A O 1
ATOM 1161 N N . PHE A 1 148 ? -0.050 -7.948 14.360 1.00 90.75 148 PHE A N 1
ATOM 1162 C CA . PHE A 1 148 ? -0.004 -6.822 15.295 1.00 90.75 148 PHE A CA 1
ATOM 1163 C C . PHE A 1 148 ? 0.822 -7.161 16.539 1.00 90.75 148 PHE A C 1
ATOM 1165 O O . PHE A 1 148 ? 1.593 -6.318 16.987 1.00 90.75 148 PHE A O 1
ATOM 1172 N N . GLU A 1 149 ? 0.716 -8.390 17.045 1.00 90.50 149 GLU A N 1
ATOM 1173 C CA . GLU A 1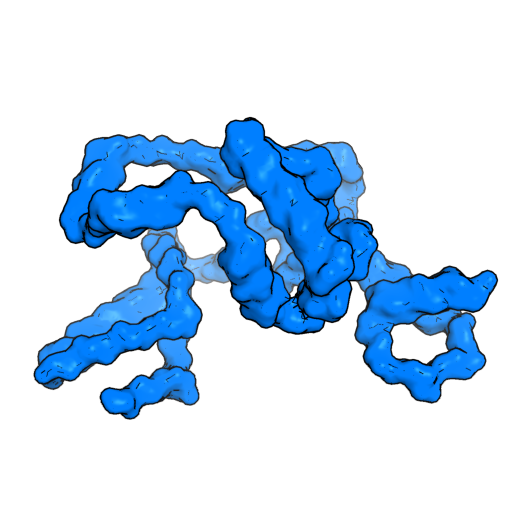 149 ? 1.505 -8.875 18.185 1.00 90.50 149 GLU A CA 1
ATOM 1174 C C . GLU A 1 149 ? 3.002 -8.983 17.849 1.00 90.50 149 GLU A C 1
ATOM 1176 O O . GLU A 1 149 ? 3.847 -8.486 18.590 1.00 90.50 149 GLU A O 1
ATOM 1181 N N . GLU A 1 150 ? 3.340 -9.566 16.696 1.00 92.69 150 GLU A N 1
ATOM 1182 C CA . GLU A 1 150 ? 4.728 -9.762 16.246 1.00 92.69 150 GLU A CA 1
ATOM 1183 C C . GLU A 1 150 ? 5.329 -8.519 15.562 1.00 92.69 150 GLU A C 1
ATOM 1185 O O . GLU A 1 150 ? 6.518 -8.480 15.236 1.00 92.69 150 GLU A O 1
ATOM 1190 N N . GLY A 1 151 ? 4.508 -7.503 15.276 1.00 92.56 151 GLY A N 1
ATOM 1191 C CA . GLY A 1 151 ? 4.914 -6.297 14.548 1.00 92.56 151 GLY A CA 1
ATOM 1192 C C . GLY A 1 151 ? 5.358 -6.563 13.103 1.00 92.56 151 GLY A C 1
ATOM 1193 O O . GLY A 1 151 ? 6.125 -5.785 12.528 1.00 92.56 151 GLY A O 1
ATOM 1194 N N . MET A 1 152 ? 4.926 -7.676 12.501 1.00 91.88 152 MET A N 1
ATOM 1195 C CA . MET A 1 152 ? 5.448 -8.131 11.216 1.00 91.88 152 MET A CA 1
ATOM 1196 C C . MET A 1 152 ? 4.397 -8.857 10.363 1.00 91.88 152 MET A C 1
ATOM 1198 O O . MET A 1 152 ? 3.830 -9.869 10.754 1.00 91.88 152 MET A O 1
ATOM 1202 N N . LEU A 1 153 ? 4.207 -8.392 9.123 1.00 91.56 153 LEU A N 1
ATOM 1203 C CA . LEU A 1 153 ? 3.300 -9.024 8.151 1.00 91.56 153 LEU A CA 1
ATOM 1204 C C . LEU A 1 153 ? 3.831 -10.370 7.631 1.00 91.56 153 LEU A C 1
ATOM 1206 O O . LEU A 1 153 ? 5.050 -10.526 7.528 1.00 91.56 153 LEU A O 1
ATOM 1210 N N . PRO A 1 154 ? 2.982 -11.298 7.151 1.00 89.00 154 PRO A N 1
ATOM 1211 C CA . PRO A 1 154 ? 3.427 -12.581 6.622 1.00 89.00 154 PRO A CA 1
ATOM 1212 C C . PRO A 1 154 ? 4.275 -12.398 5.361 1.00 89.00 154 PRO A C 1
ATOM 1214 O O . PRO A 1 154 ? 4.091 -11.457 4.584 1.00 89.00 154 PRO A O 1
ATO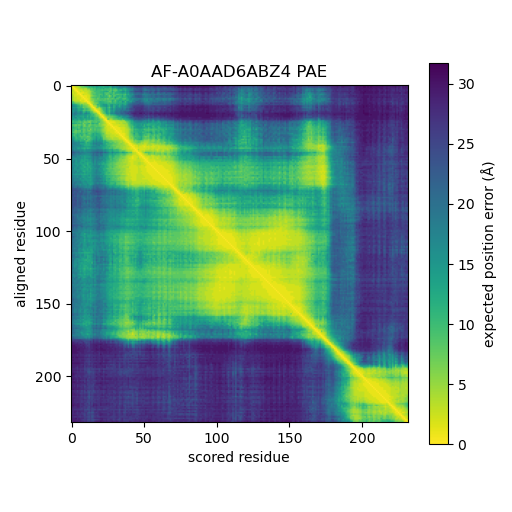M 1217 N N . ALA A 1 155 ? 5.185 -13.339 5.097 1.00 87.44 155 ALA A N 1
ATOM 1218 C CA . ALA A 1 155 ? 6.083 -13.258 3.943 1.00 87.44 155 ALA A CA 1
ATOM 1219 C C . ALA A 1 155 ? 5.340 -13.124 2.599 1.00 87.44 155 ALA A C 1
ATOM 1221 O O . ALA A 1 155 ? 5.836 -12.462 1.689 1.00 87.44 155 ALA A O 1
ATOM 1222 N N . SER A 1 156 ? 4.147 -13.714 2.472 1.00 84.06 156 SER A N 1
ATOM 1223 C CA . SER A 1 156 ? 3.283 -13.576 1.295 1.00 84.06 156 SER A CA 1
ATOM 1224 C C . SER A 1 156 ? 2.833 -12.132 1.058 1.00 84.06 156 SER A C 1
ATOM 1226 O O . SER A 1 156 ? 2.891 -11.686 -0.088 1.00 84.06 156 SER A O 1
ATOM 1228 N N . SER A 1 157 ? 2.463 -11.413 2.120 1.00 83.62 157 SER A N 1
ATOM 1229 C CA . SER A 1 157 ? 1.975 -10.026 2.098 1.00 83.62 157 SER A CA 1
ATOM 1230 C C . SER A 1 157 ? 3.088 -8.991 1.924 1.00 83.62 157 SER A C 1
ATOM 1232 O O . SER A 1 157 ? 2.826 -7.860 1.533 1.00 83.62 157 SER A O 1
ATOM 1234 N N . ARG A 1 158 ? 4.349 -9.374 2.159 1.00 83.19 158 ARG A N 1
ATOM 1235 C CA . ARG A 1 158 ? 5.525 -8.512 1.938 1.00 83.19 158 ARG A CA 1
ATOM 1236 C C . ARG A 1 158 ? 6.074 -8.570 0.507 1.00 83.19 158 ARG A C 1
ATOM 1238 O O . ARG A 1 158 ? 7.088 -7.944 0.208 1.00 83.19 158 ARG A O 1
ATOM 1245 N N . ARG A 1 159 ? 5.445 -9.335 -0.393 1.00 79.06 159 ARG A N 1
ATOM 1246 C CA . ARG A 1 159 ? 5.855 -9.430 -1.803 1.00 79.06 159 ARG A CA 1
ATOM 1247 C C . ARG A 1 159 ? 5.101 -8.410 -2.650 1.00 79.06 159 ARG A C 1
ATOM 1249 O O . ARG A 1 159 ? 3.896 -8.533 -2.842 1.00 79.06 159 ARG A O 1
ATOM 1256 N N . ALA A 1 160 ? 5.825 -7.454 -3.223 1.00 70.81 160 ALA A N 1
ATOM 1257 C CA . ALA A 1 160 ? 5.269 -6.486 -4.163 1.00 70.81 160 ALA A CA 1
ATOM 1258 C C . ALA A 1 160 ? 5.515 -6.906 -5.621 1.00 70.81 160 ALA A C 1
ATOM 1260 O O . ALA A 1 160 ? 6.610 -7.340 -5.983 1.00 70.81 160 ALA A O 1
ATOM 1261 N N . VAL A 1 161 ? 4.508 -6.721 -6.480 1.00 66.38 161 VAL A N 1
ATOM 1262 C CA . VAL A 1 161 ? 4.678 -6.771 -7.940 1.00 66.38 161 VAL A CA 1
ATOM 1263 C C . VAL A 1 161 ? 4.748 -5.348 -8.457 1.00 66.38 161 VAL A C 1
ATOM 1265 O O . VAL A 1 161 ? 3.756 -4.621 -8.461 1.00 66.38 161 VAL A O 1
ATOM 1268 N N . LEU A 1 162 ? 5.926 -4.957 -8.926 1.00 66.75 162 LEU A N 1
ATOM 1269 C CA . LEU A 1 162 ? 6.129 -3.649 -9.526 1.00 66.75 162 LEU A CA 1
ATOM 1270 C C . LEU A 1 162 ? 5.712 -3.700 -10.997 1.00 66.75 162 LEU A C 1
ATOM 1272 O O . LEU A 1 162 ? 6.308 -4.409 -11.807 1.00 66.75 162 LEU A O 1
ATOM 1276 N N . SER A 1 163 ? 4.680 -2.934 -11.348 1.00 62.81 163 SER A N 1
ATOM 1277 C CA . SER A 1 163 ? 4.317 -2.673 -12.741 1.00 62.81 163 SER A CA 1
ATOM 1278 C C . SER A 1 163 ? 4.660 -1.234 -13.081 1.00 62.81 163 SER A C 1
ATOM 1280 O O . SER A 1 163 ? 4.195 -0.306 -12.425 1.00 62.81 163 SER A O 1
ATOM 1282 N N . LEU A 1 164 ? 5.404 -1.039 -14.167 1.00 66.56 164 LEU A N 1
ATOM 1283 C CA . LEU A 1 164 ? 5.662 0.296 -14.686 1.00 66.56 164 LEU A CA 1
ATOM 1284 C C . LEU A 1 164 ? 4.389 0.858 -15.320 1.00 66.56 164 LEU A C 1
ATOM 1286 O O . LEU A 1 164 ? 3.770 0.235 -16.188 1.00 66.56 164 LEU A O 1
ATOM 1290 N N . LEU A 1 165 ? 4.005 2.047 -14.866 1.00 68.31 165 LEU A N 1
ATOM 1291 C CA . LEU A 1 165 ? 2.931 2.843 -15.443 1.00 68.31 165 LEU A CA 1
ATOM 1292 C C . LEU A 1 165 ? 3.565 4.087 -16.074 1.00 68.31 165 LEU A C 1
ATOM 1294 O O . LEU A 1 165 ? 3.761 5.083 -15.375 1.00 68.31 165 LEU A O 1
ATOM 1298 N N . PRO A 1 166 ? 3.936 4.034 -17.369 1.00 63.88 166 PRO A N 1
ATOM 1299 C CA . PRO A 1 166 ? 4.577 5.162 -18.027 1.00 63.88 166 PRO A CA 1
ATOM 1300 C C . PRO A 1 166 ? 3.637 6.371 -18.017 1.00 63.88 166 PRO A C 1
ATOM 1302 O O . PRO A 1 166 ? 2.527 6.322 -18.554 1.00 63.88 166 PRO A O 1
ATOM 1305 N N . LYS A 1 167 ? 4.081 7.459 -17.383 1.00 64.56 167 LYS A N 1
ATOM 1306 C CA . LYS A 1 167 ? 3.420 8.766 -17.473 1.00 64.56 167 LYS A CA 1
ATOM 1307 C C . LYS A 1 167 ? 3.792 9.420 -18.811 1.00 64.56 167 LYS A C 1
ATOM 1309 O O . LYS A 1 167 ? 4.773 9.038 -19.444 1.00 64.56 167 LYS A O 1
ATOM 1314 N N . LYS A 1 168 ? 2.995 10.390 -19.270 1.00 61.22 168 LYS A N 1
ATOM 1315 C CA . LYS A 1 168 ? 3.327 11.180 -20.470 1.00 61.22 168 LYS A CA 1
ATOM 1316 C C . LYS A 1 168 ? 4.675 11.891 -20.248 1.00 61.22 168 LYS A C 1
ATOM 1318 O O . LYS A 1 168 ? 4.856 12.475 -19.184 1.00 61.22 168 LYS A O 1
ATOM 1323 N N . GLY A 1 169 ? 5.583 11.844 -21.226 1.00 67.19 169 GLY A N 1
ATOM 1324 C CA . GLY A 1 169 ? 6.916 12.460 -21.144 1.00 67.19 169 GLY A CA 1
ATOM 1325 C C . GLY A 1 169 ? 8.026 11.579 -21.726 1.00 67.19 169 GLY A C 1
ATOM 1326 O O . GLY A 1 169 ? 7.745 10.586 -22.401 1.00 67.19 169 GLY A O 1
ATOM 1327 N N . ASP A 1 170 ? 9.284 11.951 -21.469 1.00 71.56 170 ASP A N 1
ATOM 1328 C CA . ASP A 1 170 ? 10.461 11.169 -21.867 1.00 71.56 170 ASP A CA 1
ATOM 1329 C C . ASP A 1 170 ? 10.559 9.875 -21.041 1.00 71.56 170 ASP A C 1
ATOM 1331 O O . ASP A 1 170 ? 10.919 9.895 -19.866 1.00 71.56 170 ASP A O 1
ATOM 1335 N N . LEU A 1 171 ? 10.260 8.737 -21.675 1.00 73.44 171 LEU A N 1
ATOM 1336 C CA . LEU A 1 171 ? 10.306 7.406 -21.056 1.00 73.44 171 LEU A CA 1
ATOM 1337 C C . LEU A 1 171 ? 11.730 6.916 -20.757 1.00 73.44 171 LEU A C 1
ATOM 1339 O O . LEU A 1 171 ? 11.889 5.865 -20.141 1.00 73.44 171 LEU A O 1
ATOM 1343 N N . THR A 1 172 ? 12.752 7.646 -21.210 1.00 73.12 172 THR A N 1
ATOM 1344 C CA . THR A 1 172 ? 14.155 7.367 -20.883 1.00 73.12 172 THR A CA 1
ATOM 1345 C C . THR A 1 172 ? 14.581 8.020 -19.568 1.00 73.12 172 THR A C 1
ATOM 1347 O O . THR A 1 172 ? 15.635 7.682 -19.040 1.00 73.12 172 THR A O 1
ATOM 1350 N N . SER A 1 173 ? 13.778 8.933 -19.012 1.00 75.12 173 SER A N 1
ATOM 1351 C CA . SER A 1 173 ? 14.087 9.659 -17.778 1.00 75.12 173 SER A CA 1
ATOM 1352 C C . SER A 1 173 ? 13.307 9.103 -16.587 1.00 75.12 173 SER A C 1
ATOM 1354 O O . SER A 1 173 ? 12.092 8.931 -16.654 1.00 75.12 173 SER A O 1
ATOM 1356 N N . LEU A 1 174 ? 13.997 8.901 -15.460 1.00 75.06 174 LEU A N 1
ATOM 1357 C CA . LEU A 1 174 ? 13.355 8.631 -14.166 1.00 75.06 174 LEU A CA 1
ATOM 1358 C C . LEU A 1 174 ? 12.798 9.908 -13.513 1.00 75.06 174 LEU A C 1
ATOM 1360 O O . LEU A 1 174 ? 11.863 9.844 -12.715 1.00 75.06 174 LEU A O 1
ATOM 1364 N N . LYS A 1 175 ? 13.335 11.081 -13.874 1.00 70.38 175 LYS A N 1
ATOM 1365 C CA . LYS A 1 175 ? 12.836 12.376 -13.400 1.00 70.38 175 LYS A CA 1
ATOM 1366 C C . LYS A 1 175 ? 11.558 12.754 -14.139 1.00 70.38 175 LYS A C 1
ATOM 1368 O O . LYS A 1 175 ? 11.509 12.708 -15.371 1.00 70.38 175 LYS A O 1
ATOM 1373 N N . LYS A 1 176 ? 10.558 13.214 -13.386 1.00 57.16 176 LYS A N 1
ATOM 1374 C CA . LYS A 1 176 ? 9.433 13.977 -13.934 1.00 57.16 176 LYS A CA 1
ATOM 1375 C C . LYS A 1 176 ? 10.004 15.276 -14.509 1.00 57.16 176 LYS A C 1
ATOM 1377 O O . LYS A 1 176 ? 10.659 16.021 -13.789 1.00 57.16 176 LYS A O 1
ATOM 1382 N N . GLN A 1 177 ? 9.786 15.542 -15.794 1.00 46.72 177 GLN A N 1
ATOM 1383 C CA . GLN A 1 177 ? 10.029 16.879 -16.327 1.00 46.72 177 GLN A CA 1
ATOM 1384 C C . GLN A 1 177 ? 8.944 17.797 -15.771 1.00 46.72 177 GLN A C 1
ATOM 1386 O O . GLN A 1 177 ? 7.805 17.762 -16.234 1.00 46.72 177 GLN A O 1
ATOM 1391 N N . GLU A 1 178 ? 9.287 18.589 -14.762 1.00 42.59 178 GLU A N 1
ATOM 1392 C CA . GLU A 1 178 ? 8.535 19.806 -14.494 1.00 42.59 178 GLU A CA 1
ATOM 1393 C C . GLU A 1 178 ? 8.871 20.784 -15.621 1.00 42.59 178 GLU A C 1
ATOM 1395 O O . GLU A 1 178 ? 10.040 21.041 -15.924 1.00 42.59 178 GLU A O 1
ATOM 1400 N N . THR A 1 179 ? 7.846 21.229 -16.342 1.00 36.41 179 THR A N 1
ATOM 1401 C CA . THR A 1 179 ? 7.978 22.191 -17.437 1.00 36.41 179 THR A CA 1
ATOM 1402 C C . THR A 1 179 ? 8.701 23.438 -16.940 1.00 36.41 179 THR A C 1
ATOM 1404 O O . THR A 1 179 ? 8.258 24.090 -16.002 1.00 36.41 179 THR A O 1
ATOM 1407 N N . SER A 1 180 ? 9.828 23.743 -17.578 1.00 39.44 180 SER A N 1
ATOM 1408 C CA . SER A 1 180 ? 10.737 24.829 -17.227 1.00 39.44 180 SER A CA 1
ATOM 1409 C C . SER A 1 180 ? 10.032 26.191 -17.200 1.00 39.44 180 SER A C 1
ATOM 1411 O O . SER A 1 180 ? 9.533 26.650 -18.226 1.00 39.44 180 SER A O 1
ATOM 1413 N N . GLY A 1 181 ? 10.048 26.853 -16.040 1.00 34.84 181 GLY A N 1
ATOM 1414 C CA . GLY A 1 181 ? 9.542 28.212 -15.855 1.00 34.84 181 GLY A CA 1
ATOM 1415 C C . GLY A 1 181 ? 9.985 28.840 -14.526 1.00 34.84 181 GLY A C 1
ATOM 1416 O O . GLY A 1 181 ? 9.274 28.759 -13.537 1.00 34.84 181 GLY A O 1
ATOM 1417 N N . SER A 1 182 ? 11.122 29.541 -14.559 1.00 32.22 182 SER A N 1
ATOM 1418 C CA . SER A 1 182 ? 11.683 30.433 -13.523 1.00 32.22 182 SER A CA 1
ATOM 1419 C C . SER A 1 182 ? 12.300 29.80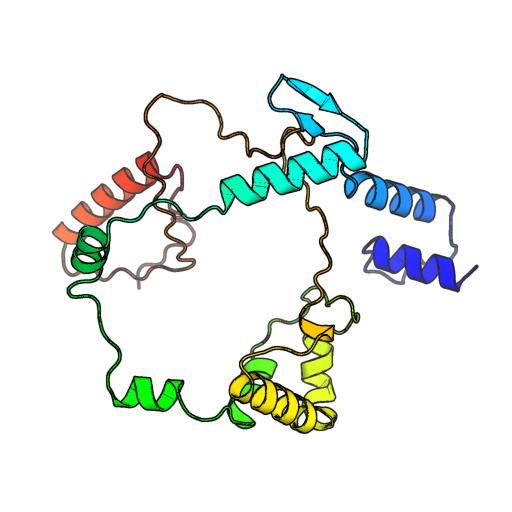5 -12.258 1.00 32.22 182 SER A C 1
ATOM 1421 O O . SER A 1 182 ? 11.886 28.774 -11.747 1.00 32.22 182 SER A O 1
ATOM 1423 N N . PHE A 1 183 ? 13.378 30.455 -11.819 1.00 43.62 183 PHE A N 1
ATOM 1424 C CA . PHE A 1 183 ? 14.432 29.983 -10.925 1.00 43.62 183 PHE A CA 1
ATOM 1425 C C . PHE A 1 183 ? 14.142 30.368 -9.465 1.00 43.62 183 PHE A C 1
ATOM 1427 O O . PHE A 1 183 ? 14.888 31.115 -8.840 1.00 43.62 183 PHE A O 1
ATOM 1434 N N . ILE A 1 184 ? 13.025 29.877 -8.939 1.00 35.50 184 ILE A N 1
ATOM 1435 C CA . ILE A 1 184 ? 12.760 29.770 -7.502 1.00 35.50 184 ILE A CA 1
ATOM 1436 C C . ILE A 1 184 ? 12.179 28.364 -7.355 1.00 35.50 184 ILE A C 1
ATOM 1438 O O . ILE A 1 184 ? 11.204 28.090 -8.058 1.00 35.50 184 ILE A O 1
ATOM 1442 N N . PRO A 1 185 ? 12.758 27.444 -6.556 1.00 36.19 185 PRO A N 1
ATOM 1443 C CA . PRO A 1 185 ? 12.074 26.185 -6.294 1.00 36.19 185 PRO A CA 1
ATOM 1444 C C . PRO A 1 185 ? 10.698 26.556 -5.726 1.00 36.19 185 PRO A C 1
ATOM 1446 O O . PRO A 1 185 ? 10.651 27.238 -4.698 1.00 36.19 185 PRO A O 1
ATOM 1449 N N . PRO A 1 186 ? 9.588 26.237 -6.418 1.00 40.12 186 PRO A N 1
ATOM 1450 C CA . PRO A 1 186 ? 8.276 26.543 -5.883 1.00 40.12 186 PRO A CA 1
ATOM 1451 C C . PRO A 1 186 ? 8.193 25.854 -4.526 1.00 40.12 186 PRO A C 1
ATOM 1453 O O . PRO A 1 186 ? 8.611 24.704 -4.389 1.00 40.12 186 PRO A O 1
ATOM 1456 N N . VAL A 1 187 ? 7.702 26.561 -3.511 1.00 35.50 187 VAL A N 1
ATOM 1457 C CA . VAL A 1 187 ? 7.306 25.910 -2.264 1.00 35.50 187 VAL A CA 1
ATOM 1458 C C . VAL A 1 187 ? 6.208 24.926 -2.658 1.00 35.50 187 VAL A C 1
ATOM 1460 O O . VAL A 1 187 ? 5.068 25.317 -2.909 1.00 35.50 187 VAL A O 1
ATOM 1463 N N . VAL A 1 188 ? 6.575 23.654 -2.813 1.00 34.06 188 VAL A N 1
ATOM 1464 C CA . VAL A 1 188 ? 5.639 22.592 -3.165 1.00 34.06 188 VAL A CA 1
ATOM 1465 C C . VAL A 1 188 ? 4.887 22.248 -1.892 1.00 34.06 188 VAL A C 1
ATOM 1467 O O . VAL A 1 188 ? 5.255 21.345 -1.148 1.00 34.06 188 VAL A O 1
ATOM 1470 N N . VAL A 1 189 ? 3.819 22.995 -1.628 1.00 34.19 189 VAL A N 1
ATOM 1471 C CA . VAL A 1 189 ? 2.821 22.586 -0.644 1.00 34.19 189 VAL A CA 1
ATOM 1472 C C . VAL A 1 189 ? 2.032 21.444 -1.276 1.00 34.19 189 VAL A C 1
ATOM 1474 O O . VAL A 1 189 ? 1.070 21.662 -2.014 1.00 34.19 189 VAL A O 1
ATOM 1477 N N . SER A 1 190 ? 2.451 20.203 -1.027 1.00 34.41 190 SER A N 1
ATOM 1478 C CA . SER A 1 190 ? 1.645 19.027 -1.346 1.00 34.41 190 SER A CA 1
ATOM 1479 C C . SER A 1 190 ? 0.511 18.903 -0.328 1.00 34.41 190 SER A C 1
ATOM 1481 O O . SER A 1 190 ? 0.552 18.065 0.568 1.00 34.41 190 SER A O 1
ATOM 1483 N N . ALA A 1 191 ? -0.501 19.759 -0.450 1.00 40.53 191 ALA A N 1
ATOM 1484 C CA . ALA A 1 191 ? -1.772 19.570 0.230 1.00 40.53 191 ALA A CA 1
ATOM 1485 C C . ALA A 1 191 ? -2.612 18.598 -0.610 1.00 40.53 191 ALA A C 1
ATOM 1487 O O . ALA A 1 191 ? -3.163 18.969 -1.644 1.00 40.53 191 ALA A O 1
ATOM 1488 N N . TYR A 1 192 ? -2.658 17.332 -0.198 1.00 37.50 192 TYR A N 1
ATOM 1489 C CA . TYR A 1 192 ? -3.637 16.375 -0.707 1.00 37.50 192 TYR A CA 1
ATOM 1490 C C . TYR A 1 192 ? -4.902 16.504 0.139 1.00 37.50 192 TYR A C 1
ATOM 1492 O O . TYR A 1 192 ? -4.975 15.956 1.234 1.00 37.50 192 TYR A O 1
ATOM 1500 N N . ALA A 1 193 ? -5.889 17.234 -0.368 1.00 44.72 193 ALA A N 1
ATOM 1501 C CA . ALA A 1 193 ? -7.258 17.167 0.119 1.00 44.72 193 ALA A CA 1
ATOM 1502 C C . ALA A 1 193 ? -8.164 17.025 -1.105 1.00 44.72 193 ALA A C 1
ATOM 1504 O O . ALA A 1 193 ? -8.174 17.904 -1.966 1.00 44.72 193 ALA A O 1
ATOM 1505 N N . ASP A 1 194 ? -8.858 15.890 -1.215 1.00 54.00 194 ASP A N 1
ATOM 1506 C CA . ASP A 1 194 ? -9.792 15.644 -2.321 1.00 54.00 194 ASP A CA 1
ATOM 1507 C C . ASP A 1 194 ? -11.048 16.532 -2.190 1.00 54.00 194 ASP A C 1
ATOM 1509 O O . ASP A 1 194 ? -11.552 16.995 -3.210 1.00 54.00 194 ASP A O 1
ATOM 1513 N N . ASP A 1 195 ? -11.465 16.865 -0.956 1.00 61.81 195 ASP A N 1
ATOM 1514 C CA . ASP A 1 195 ? -12.578 17.771 -0.638 1.00 61.81 195 ASP A CA 1
ATOM 1515 C C . ASP A 1 195 ? -12.206 18.696 0.547 1.00 61.81 195 ASP A C 1
ATOM 1517 O O . ASP A 1 195 ? -11.744 18.224 1.588 1.00 61.81 195 ASP A O 1
ATOM 1521 N N . ILE A 1 196 ? -12.400 20.016 0.408 1.00 63.91 196 ILE A N 1
ATOM 1522 C CA . ILE A 1 196 ? -12.136 21.021 1.459 1.00 63.91 196 ILE A CA 1
ATOM 1523 C C . ILE A 1 196 ? -13.440 21.757 1.781 1.00 63.91 196 ILE A C 1
ATOM 1525 O O . ILE A 1 196 ? -14.011 22.409 0.908 1.00 63.91 196 ILE A O 1
ATOM 1529 N N . ASN A 1 197 ? -13.875 21.703 3.043 1.00 63.59 197 ASN A N 1
ATOM 1530 C CA . ASN A 1 197 ? -15.001 22.493 3.545 1.00 63.59 197 ASN A CA 1
ATOM 1531 C C . ASN A 1 197 ? -14.486 23.779 4.196 1.00 63.59 197 ASN A C 1
ATOM 1533 O O . ASN A 1 197 ? -13.651 23.722 5.099 1.00 63.59 197 ASN A O 1
ATOM 1537 N N . ILE A 1 198 ? -14.990 24.932 3.753 1.00 68.81 198 ILE A N 1
ATOM 1538 C CA . ILE A 1 198 ? -14.565 26.247 4.245 1.00 68.81 198 ILE A CA 1
ATOM 1539 C C . ILE A 1 198 ? -15.773 26.963 4.833 1.00 68.81 198 ILE A C 1
ATOM 1541 O O . ILE A 1 198 ? -16.762 27.197 4.142 1.00 68.81 198 ILE A O 1
ATOM 1545 N N . ILE A 1 199 ? -15.689 27.306 6.117 1.00 71.56 199 ILE A N 1
ATOM 1546 C CA . ILE A 1 199 ? -16.740 28.033 6.830 1.00 71.56 199 ILE A CA 1
ATOM 1547 C C . ILE A 1 199 ? -16.429 29.524 6.728 1.00 71.56 199 ILE A C 1
ATOM 1549 O O . ILE A 1 199 ? -15.376 29.972 7.171 1.00 71.56 199 ILE A O 1
ATOM 1553 N N . ILE A 1 200 ? -17.352 30.281 6.141 1.00 78.00 200 ILE A N 1
ATOM 1554 C CA . ILE A 1 200 ? -17.234 31.725 5.918 1.00 78.00 200 ILE A CA 1
ATOM 1555 C C . ILE A 1 200 ? -18.211 32.414 6.873 1.00 78.00 200 ILE A C 1
ATOM 1557 O O . ILE A 1 200 ? -19.415 32.178 6.798 1.00 78.00 200 ILE A O 1
ATOM 1561 N N . GLN A 1 201 ? -17.705 33.252 7.776 1.00 69.69 201 GLN A N 1
ATOM 1562 C CA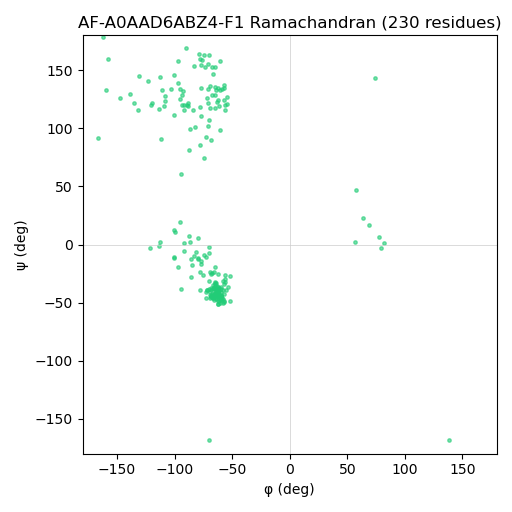 . GLN A 1 201 ? -18.507 33.971 8.770 1.00 69.69 201 GLN A CA 1
ATOM 1563 C C . GLN A 1 201 ? -18.838 35.402 8.323 1.00 69.69 201 GLN A C 1
ATOM 1565 O O . GLN A 1 201 ? -19.799 35.997 8.815 1.00 69.69 201 GLN A O 1
ATOM 1570 N N . GLY A 1 202 ? -18.095 35.952 7.357 1.00 76.12 202 GLY A N 1
ATOM 1571 C CA . GLY A 1 202 ? -18.355 37.283 6.816 1.00 76.12 202 GLY A CA 1
ATOM 1572 C C . GLY A 1 202 ? -17.695 37.574 5.469 1.00 76.12 202 GLY A C 1
ATOM 1573 O O . GLY A 1 202 ? -16.976 36.765 4.891 1.00 76.12 202 GLY A O 1
ATOM 1574 N N . HIS A 1 203 ? -17.946 38.780 4.952 1.00 75.62 203 HIS A N 1
ATOM 1575 C CA . HIS A 1 203 ? -17.417 39.223 3.656 1.00 75.62 203 HIS A CA 1
ATOM 1576 C C . HIS A 1 203 ? -15.882 39.371 3.654 1.00 75.62 203 HIS A C 1
ATOM 1578 O O . HIS A 1 203 ? -15.256 39.289 2.598 1.00 75.62 203 HIS A O 1
ATOM 1584 N N . THR A 1 204 ? -15.270 39.578 4.822 1.00 77.38 204 THR A N 1
ATOM 1585 C CA . THR A 1 204 ? -13.809 39.639 4.980 1.00 77.38 204 THR A CA 1
ATOM 1586 C C . THR A 1 204 ? -13.170 38.278 4.701 1.00 77.38 204 THR A C 1
ATOM 1588 O O . THR A 1 204 ? -12.252 38.200 3.892 1.00 77.38 204 THR A O 1
ATOM 1591 N N . ASP A 1 205 ? -13.737 37.196 5.236 1.00 72.88 205 ASP A N 1
ATOM 1592 C CA . ASP A 1 205 ? -13.221 35.832 5.045 1.00 72.88 205 ASP A CA 1
ATOM 1593 C C . ASP A 1 205 ? -13.289 35.398 3.575 1.00 72.88 205 ASP A C 1
ATOM 1595 O O . ASP A 1 205 ? -12.414 34.694 3.082 1.00 72.88 205 ASP A O 1
ATOM 1599 N N . VAL A 1 206 ? -14.304 35.860 2.831 1.00 76.69 206 VAL A N 1
ATOM 1600 C CA . VAL A 1 206 ? -14.395 35.633 1.376 1.00 76.69 206 VAL A CA 1
ATOM 1601 C C . VAL A 1 206 ? -13.206 36.261 0.652 1.00 76.69 206 VAL A C 1
ATOM 1603 O O . VAL A 1 206 ? -12.695 35.697 -0.318 1.00 76.69 206 VAL A O 1
ATOM 1606 N N . GLN A 1 207 ? -12.796 37.452 1.084 1.00 77.38 207 GLN A N 1
ATOM 1607 C CA . GLN A 1 207 ? -11.700 38.186 0.472 1.00 77.38 207 GLN A CA 1
ATOM 1608 C C . GLN A 1 207 ? -10.356 37.528 0.805 1.00 77.38 207 GLN A C 1
ATOM 1610 O O . GLN A 1 207 ? -9.576 37.258 -0.108 1.00 77.38 207 GLN A O 1
ATOM 1615 N N . GLU A 1 208 ? -10.140 37.166 2.070 1.00 77.56 208 GLU A N 1
ATOM 1616 C CA . GLU A 1 208 ? -8.943 36.441 2.515 1.00 77.56 208 GLU A CA 1
ATOM 1617 C C . GLU A 1 208 ? -8.832 35.058 1.863 1.00 77.56 208 GLU A C 1
ATOM 1619 O O . GLU A 1 208 ? -7.751 34.654 1.430 1.00 77.56 208 GLU A O 1
ATOM 1624 N N . LEU A 1 209 ? -9.954 34.350 1.699 1.00 80.25 209 LEU A N 1
ATOM 1625 C CA . LEU A 1 209 ? -9.994 33.073 0.994 1.00 80.25 209 LEU A CA 1
ATOM 1626 C C . LEU A 1 209 ? -9.605 33.233 -0.478 1.00 80.25 209 LEU A C 1
ATOM 1628 O O . LEU A 1 209 ? -8.813 32.448 -0.995 1.00 80.25 209 LEU A O 1
ATOM 1632 N N . LYS A 1 210 ? -10.132 34.250 -1.167 1.00 80.12 210 LYS A N 1
ATOM 1633 C CA . LYS A 1 210 ? -9.774 34.527 -2.568 1.00 80.12 210 LYS A CA 1
ATOM 1634 C C . LYS A 1 210 ? -8.295 34.858 -2.717 1.00 80.12 210 LYS A C 1
ATOM 1636 O O . LYS A 1 210 ? -7.664 34.388 -3.662 1.00 80.12 210 LYS A O 1
ATOM 1641 N N . GLU A 1 211 ? -7.746 35.648 -1.802 1.00 81.94 211 GLU A N 1
ATOM 1642 C CA . GLU A 1 211 ? -6.329 36.010 -1.797 1.00 81.94 211 GLU A CA 1
ATOM 1643 C C . GLU A 1 211 ? -5.440 34.792 -1.520 1.00 81.94 211 GLU A C 1
ATOM 1645 O O . GLU A 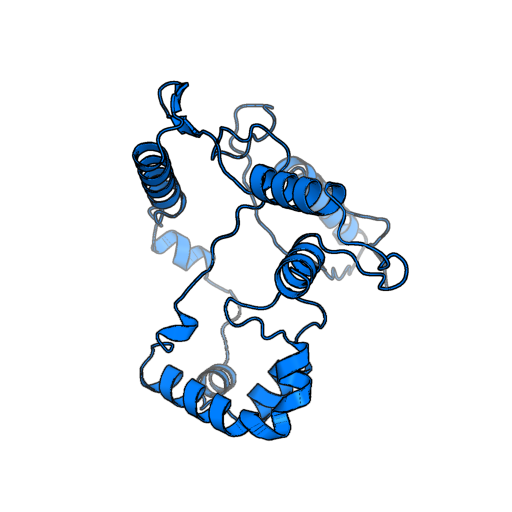1 211 ? -4.473 34.558 -2.250 1.00 81.94 211 GLU A O 1
ATOM 1650 N N . SER A 1 212 ? -5.829 33.954 -0.558 1.00 79.06 212 SER A N 1
ATOM 1651 C CA . SER A 1 212 ? -5.140 32.705 -0.217 1.00 79.06 212 SER A CA 1
ATOM 1652 C C . SER A 1 212 ? -5.176 31.696 -1.365 1.00 79.06 212 SER A C 1
ATOM 1654 O O . SER A 1 212 ? -4.149 31.115 -1.709 1.00 79.06 212 SER A O 1
ATOM 1656 N N . LEU A 1 213 ? -6.330 31.528 -2.020 1.00 79.88 213 LEU A N 1
ATOM 1657 C CA . LEU A 1 213 ? -6.468 30.664 -3.194 1.00 79.88 213 LEU A CA 1
ATOM 1658 C C . LEU A 1 213 ? -5.646 31.195 -4.369 1.00 79.88 213 LEU A C 1
ATOM 1660 O O . LEU A 1 213 ? -4.932 30.427 -5.000 1.00 79.88 213 LEU A O 1
ATOM 1664 N N . ALA A 1 214 ? -5.666 32.503 -4.632 1.00 77.94 214 ALA A N 1
ATOM 1665 C CA . ALA A 1 214 ? -4.858 33.097 -5.696 1.00 77.94 214 ALA A CA 1
ATOM 1666 C C . ALA A 1 214 ? -3.349 32.938 -5.441 1.00 77.94 214 ALA A C 1
ATOM 1668 O O . ALA A 1 214 ? -2.575 32.751 -6.383 1.00 77.94 214 ALA A O 1
ATOM 1669 N N . LEU A 1 215 ? -2.919 33.014 -4.179 1.00 76.88 215 LEU A N 1
ATOM 1670 C CA . LEU A 1 215 ? -1.537 32.754 -3.785 1.00 76.88 215 LEU A CA 1
ATOM 1671 C C . LEU A 1 215 ? -1.185 31.270 -3.961 1.00 76.88 215 LEU A C 1
ATOM 1673 O O . LEU A 1 215 ? -0.149 30.951 -4.546 1.00 76.88 215 LEU A O 1
ATOM 1677 N N . TYR A 1 216 ? -2.073 30.373 -3.532 1.00 72.94 216 TYR A N 1
ATOM 1678 C CA . 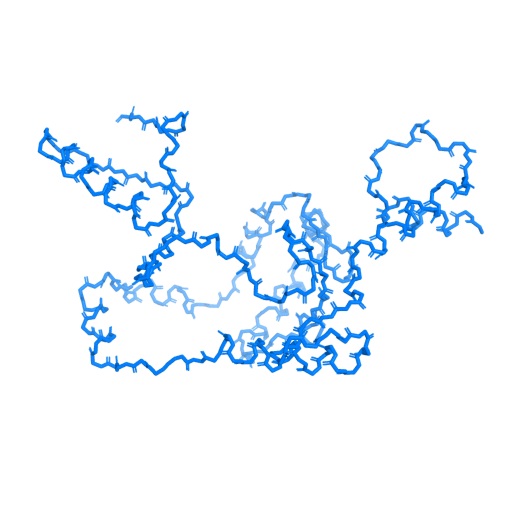TYR A 1 216 ? -1.913 28.929 -3.674 1.00 72.94 216 TYR A CA 1
ATOM 1679 C C . TYR A 1 216 ? -1.861 28.486 -5.142 1.00 72.94 216 TYR A C 1
ATOM 1681 O O . TYR A 1 216 ? -0.990 27.699 -5.508 1.00 72.94 216 TYR A O 1
ATOM 1689 N N . GLU A 1 217 ? -2.727 29.014 -6.010 1.00 73.94 217 GLU A N 1
ATOM 1690 C CA . GLU A 1 217 ? -2.724 28.709 -7.447 1.00 73.94 217 GLU A CA 1
ATOM 1691 C C . GLU A 1 217 ? -1.410 29.141 -8.113 1.00 73.94 217 GLU A C 1
ATOM 1693 O O . GLU A 1 217 ? -0.862 28.424 -8.954 1.00 73.94 217 GLU A O 1
ATOM 1698 N N . LYS A 1 218 ? -0.860 30.294 -7.704 1.00 71.12 218 LYS A N 1
ATOM 1699 C CA . LYS A 1 218 ? 0.445 30.773 -8.182 1.00 71.12 218 LYS A CA 1
ATOM 1700 C C . LYS A 1 218 ? 1.601 29.903 -7.691 1.00 71.12 218 LYS A C 1
ATOM 1702 O O . LYS A 1 218 ? 2.532 29.673 -8.456 1.00 71.12 218 LYS A O 1
ATOM 1707 N N . ALA A 1 219 ? 1.553 29.440 -6.443 1.00 65.62 219 ALA A N 1
ATOM 1708 C CA . ALA A 1 219 ? 2.627 28.656 -5.835 1.00 65.62 219 ALA A CA 1
ATOM 1709 C C . ALA A 1 219 ? 2.631 27.185 -6.288 1.00 65.62 219 ALA A C 1
ATOM 1711 O O . ALA A 1 219 ? 3.692 26.616 -6.526 1.00 65.62 219 ALA A O 1
ATOM 1712 N N . SER A 1 220 ? 1.453 26.573 -6.433 1.00 65.94 220 SER A N 1
ATOM 1713 C CA . SER A 1 220 ? 1.301 25.129 -6.671 1.00 65.94 220 SER A CA 1
ATOM 1714 C C . SER A 1 220 ? 1.031 24.753 -8.132 1.00 65.94 220 SER A C 1
ATOM 1716 O O . SER A 1 220 ? 1.046 23.571 -8.472 1.00 65.94 220 SER A O 1
ATOM 1718 N N . SER A 1 221 ? 0.736 25.727 -9.006 1.00 63.47 221 SER A N 1
ATOM 1719 C CA . SER A 1 221 ? 0.197 25.506 -10.364 1.00 63.47 221 SER A CA 1
ATOM 1720 C C . SER A 1 221 ? -1.112 24.695 -10.420 1.00 63.47 221 SER A C 1
ATOM 1722 O O . SER A 1 221 ? -1.629 24.435 -11.513 1.00 63.47 221 SER A O 1
ATOM 1724 N N . ALA A 1 222 ? -1.668 24.296 -9.272 1.00 64.19 222 ALA A N 1
ATOM 1725 C CA . ALA A 1 222 ? -2.990 23.707 -9.164 1.00 64.19 222 ALA A CA 1
ATOM 1726 C C . ALA A 1 222 ? -4.046 24.803 -9.349 1.00 64.19 222 ALA A C 1
ATOM 1728 O O . ALA A 1 222 ? -3.792 25.976 -9.090 1.00 64.19 222 ALA A O 1
ATOM 1729 N N . ARG A 1 223 ? -5.229 24.428 -9.837 1.00 67.56 223 ARG A N 1
ATOM 1730 C CA . ARG A 1 223 ? -6.353 25.352 -10.028 1.00 67.56 223 ARG A CA 1
ATOM 1731 C C . ARG A 1 223 ? -7.559 24.854 -9.266 1.00 67.56 223 ARG A C 1
ATOM 1733 O O . ARG A 1 223 ? -7.841 23.654 -9.294 1.00 67.56 223 ARG A O 1
ATOM 1740 N N . VAL A 1 224 ? -8.296 25.775 -8.661 1.00 70.25 224 VAL A N 1
ATOM 1741 C CA . VAL A 1 224 ? -9.575 25.452 -8.033 1.00 70.25 224 VAL A CA 1
ATOM 1742 C C . VAL A 1 224 ? -10.574 25.064 -9.119 1.00 70.25 224 VAL A C 1
ATOM 1744 O O . VAL A 1 224 ? -10.765 25.775 -10.110 1.00 70.25 224 VAL A O 1
ATOM 1747 N N . ASN A 1 225 ? -11.225 23.914 -8.950 1.00 71.19 225 ASN A N 1
ATOM 1748 C CA . ASN A 1 225 ? -12.291 23.491 -9.847 1.00 71.19 225 ASN A CA 1
ATOM 1749 C C . ASN A 1 225 ? -13.633 24.063 -9.383 1.00 71.19 225 ASN A C 1
ATOM 1751 O O . ASN A 1 225 ? -14.436 23.360 -8.776 1.00 71.19 225 ASN A O 1
ATOM 1755 N N . TRP A 1 226 ? -13.885 25.326 -9.728 1.00 74.19 226 TRP A N 1
ATOM 1756 C CA . TRP A 1 226 ? -15.115 26.039 -9.368 1.00 74.19 226 TRP A CA 1
ATOM 1757 C C . TRP A 1 226 ? -16.401 25.342 -9.828 1.00 74.19 226 TRP A C 1
ATOM 1759 O O . TRP A 1 226 ? -17.440 25.512 -9.206 1.00 74.19 226 TRP A O 1
ATOM 1769 N N . GLY A 1 227 ? -16.346 24.527 -10.890 1.00 71.56 227 GLY A N 1
ATOM 1770 C CA . GLY A 1 227 ? -17.501 23.758 -11.368 1.00 71.56 227 GLY A CA 1
ATOM 1771 C C . GLY A 1 227 ? -17.889 22.578 -10.471 1.00 71.56 227 GLY A C 1
ATOM 1772 O O . GLY A 1 227 ? -18.939 21.983 -10.685 1.00 71.56 227 GLY A O 1
ATOM 1773 N N . LYS A 1 228 ? -17.039 22.225 -9.500 1.00 66.38 228 LYS A N 1
ATOM 1774 C CA . LYS A 1 228 ? -17.306 21.234 -8.448 1.00 66.38 228 LYS A CA 1
ATOM 1775 C C . LYS A 1 228 ? -17.399 21.863 -7.054 1.00 66.38 228 LYS A C 1
ATOM 1777 O O . LYS A 1 228 ? -17.528 21.137 -6.078 1.00 66.38 228 LYS A O 1
ATOM 1782 N N . SER A 1 229 ? -17.280 23.186 -6.954 1.00 73.19 229 SER A N 1
ATOM 1783 C CA . SER A 1 229 ? -17.404 23.906 -5.691 1.00 73.19 229 SER A CA 1
ATOM 1784 C C . SER A 1 229 ? -18.869 24.260 -5.469 1.00 73.19 229 SER A C 1
ATOM 1786 O O . SER A 1 229 ? -19.455 24.993 -6.264 1.00 73.19 229 SER A O 1
ATOM 1788 N N . GLU A 1 230 ? -19.449 23.753 -4.389 1.00 69.75 230 GLU A N 1
ATOM 1789 C CA . GLU A 1 230 ? -20.815 24.069 -3.978 1.00 69.75 230 GLU A CA 1
ATOM 1790 C C . GLU A 1 230 ? -20.767 24.907 -2.695 1.00 69.75 230 GLU A C 1
ATOM 1792 O O . GLU A 1 230 ? -20.021 24.594 -1.769 1.00 69.75 230 GLU A O 1
ATOM 1797 N N . ALA A 1 231 ? -21.528 26.002 -2.661 1.00 69.56 231 ALA A N 1
ATOM 1798 C CA . ALA A 1 231 ? -21.788 26.745 -1.433 1.00 69.56 231 ALA A CA 1
ATOM 1799 C C . ALA A 1 231 ? -23.102 26.217 -0.852 1.00 69.56 231 ALA A C 1
ATOM 1801 O O . ALA A 1 231 ? -24.128 26.269 -1.535 1.00 69.56 231 ALA A O 1
ATOM 1802 N N . VAL A 1 232 ? -23.041 25.684 0.369 1.00 57.97 232 VAL A N 1
ATOM 1803 C CA . VAL A 1 232 ? -24.198 25.178 1.123 1.00 57.97 232 VAL A CA 1
ATOM 1804 C C . VAL A 1 232 ? -24.612 26.202 2.167 1.00 57.97 232 VAL A C 1
ATOM 1806 O O . VAL A 1 232 ? -23.704 26.754 2.827 1.00 57.97 232 VAL A O 1
#

Solvent-accessible surface area (backbone atoms only — not comparable to full-atom values): 15040 Å² total; per-residue (Å²): 113,71,67,62,45,53,53,44,44,63,75,59,70,70,90,69,82,82,79,67,90,65,92,47,73,64,57,58,51,49,34,50,52,54,52,58,68,47,50,81,71,41,33,50,46,96,87,71,49,75,44,67,51,68,69,60,48,50,50,51,51,51,55,50,52,52,60,73,70,45,83,72,94,72,60,63,68,63,51,51,58,69,55,57,89,57,92,71,80,50,72,66,57,50,52,58,75,70,46,82,87,49,66,65,59,52,50,54,50,49,68,67,50,66,69,91,50,85,45,57,98,84,64,58,31,53,56,51,52,56,72,46,32,93,80,47,43,68,62,52,45,53,53,51,47,53,22,65,75,71,73,47,75,56,76,76,78,71,61,81,86,89,73,65,77,81,66,95,72,66,75,40,46,90,66,80,82,74,82,88,76,77,99,59,87,61,69,75,73,84,77,89,64,99,75,83,90,81,91,73,93,48,75,64,51,54,51,54,49,52,52,50,49,56,50,47,33,70,47,59,73,49,74,86,61,65,94,76,60,78,91,130

pLDDT: mean 75.68, std 16.48, range [32.22, 96.5]

Mean predicted aligned error: 16.75 Å

Sequence (232 aa):
MQERSKGALVRARFTKLQDIDTPTAFFFSLEKSVVKRKQMLCLRLPEGKVTTEPAEMRKHAVDFYTDLFKADECDVDSAEELLQGLPQLSSEEQNTLSSELTFDELTAAVSQMASGKAPGIDGLSSDFFKHFWSLMGQDICYVFKECFEEGMLPASSRRAVLSLLPKKGDLTSLKKQETSGSFIPPVVVSAYADDINIIIQGHTDVQELKESLALYEKASSARVNWGKSEAV

Foldseek 3Di:
DVVVLVVLPVQLPDDDPPVPPDSDPVSVVSSVVSVVVQDLQWAQDPVRDIDRDPVVVVVRVCVVVCVVPPDDDDDPVVVCVVCPPPDDDDPVRVCVVVDQDDLVNLLVVLVPDDPPDQDFPVRQTSVNCNVCCVPCSVVVSVQVRVCVVVVHHDPVVPDHDDTDDDDPDPSNYPDDPPPDDDDDQQPAPPDDDPDDDDDDPDPVVVVVVVVVQVVCCVRHVDHDPVVPDDDD

Organism: NCBI:txid1090488

Secondary structure (DSSP, 8-state):
-HHHHHHHHHHTT---GGG-S---HHHHHHHHHHHHHHS---EE-TTS-EE--HHHHHHHHHHHHHHHTSPPP--HHHHHHHHTTPPPPPHHHHHHHTSPPPHHHHHHHHHHSPTTPPP-TT---HHHHHHHHHHHHHHHHHHHHHHHHHT---TTTT-------PPSS-TT-SS--PPP--SS---------S-------SHHHHHHHHHHHHHHHHHH-----GGG----

Nearest PDB structures (foldseek):
  8c8j-assembly1_A  TM=5.873E-01  e=6.670E-07  Homo sapiens
  8uw3-assembly1_A  TM=5.798E-01  e=8.432E-06  Homo sapiens
  8sxu-assembly1_A  TM=5.538E-01  e=3.817E-05  Homo sapiens
  6lg2-assembly1_A  TM=1.490E-01  e=3.263E+00  Corynebacterium glutamicum ATCC 13032

Radius of gyration: 25.05 Å; Cα contacts (8 Å, |Δi|>4): 114; chains: 1; bounding box: 50×63×61 Å